Protein AF-A0A3A5QFU8-F1 (afdb_monomer_lite)

Radius of gyration: 20.66 Å; chains: 1; bounding box: 63×34×55 Å

Sequence (355 aa):
MDTRFLSVFYLNTSTYQPILADIFIYVRTNTETREKEAYSMGNIVNLRIATVGYDKESGRAILTLNNDLRYVLENTATYIRPLQDHERKVCLCIEGGGKGLGFCNMNDAQIADFTKQVKDAIEYYQLDGVNLWDVGSGYDKAGMPPVNTTSYPKLIKSLRDAMPGKMLTLVDKDEPTASFYDPALCEGIEVGKYIDYAWHGYVSEEEEVQIIEPWETEHPYSDYTRKPIAGLTAERYGSVNMPLYPKSAEGILNASKKKAIMWKKEENRKKNNIIVFGSDMISDEQNQYEYRMENGYLSFIGAIAEDGLEWGKNPRPPFMEREENGEYNYGISETVTDEHRQKFHLGYRYLAKDW

Foldseek 3Di:
DDPAFAEAAEAELQWFFLCLQFWKWKWKAFPPPRDIDIGHHHLEYEYDDWEFDADPVVRATDTDDPPSRVVCLVVCVPRPVVCVVVVHQYAYEYEAPLHQDDQQADDPVNLLVHLVNRLCSCVVSVGQYYEYDYDNNNHPPPPGGHGAQASNLSSLQSNLVSDPRGAYEYADEDDNCQCQQDCVSHVNRQSQVRHQAYEYLDEDLVAAWAFEQQPDPDRPRHPDYGHDRGNHDSQRYARTEYEQHFPVSVVSLQVNLVSLLVQLPPPPRDNYNYYYPNDHDFFQAPDRRHVSVFPRRPQSSQSNRPQHKHWAFDPDPVRDIDIDGGSIYMGMDTDDDPVVVCLRVVGSPRRTNDD

pLDDT: mean 93.62, std 8.54, range [49.34, 98.94]

Secondary structure (DSSP, 8-state):
--SS-EEEEEEETTTB-GGGGGSEEEEEEETTT--EEEEE--SEEEEEEEEEEEETTTTEEEEEE-HHHHHHHHTHHHHTHHHHHTT-EEEEEEEE-SSS--TTS--HHHHHHHHHHHHHHHHHHT--EEEE---S---S-TTSPPP-SSHHHHHHHHHHHHSTTSEEEEEE-HHHHTTTT-GGGGTT--GGGT-SEEEE----SSSPPPB--TT-S--TT-S---PPPTT--GGGEE-EEE----GGGHHHHHHHHHHHHHHHHSTTT----EEEEEEEP----SSTTTTHIIIIIGGGHHHH-TTSEEEEE-SSTT--EEEEE-SEEEEEEE-S-HHHHHHHHT-GGGTB---

Structure (mmCIF, N/CA/C/O backbone):
data_AF-A0A3A5QFU8-F1
#
_entry.id   AF-A0A3A5QFU8-F1
#
loop_
_atom_site.group_PDB
_atom_site.id
_atom_site.type_symbol
_atom_site.label_atom_id
_atom_site.label_alt_id
_atom_site.label_comp_id
_atom_site.label_asym_id
_atom_site.label_entity_id
_atom_site.label_seq_id
_atom_site.pdbx_PDB_ins_code
_atom_site.Cartn_x
_atom_site.Cartn_y
_atom_site.Cartn_z
_atom_site.occupancy
_atom_site.B_iso_or_equiv
_atom_site.auth_seq_id
_atom_site.auth_comp_id
_atom_site.auth_asym_id
_atom_site.auth_atom_id
_atom_site.pdbx_PDB_model_num
ATOM 1 N N . MET A 1 1 ? -1.784 -15.056 -13.354 1.00 49.34 1 MET A N 1
ATOM 2 C CA . MET A 1 1 ? -0.983 -14.072 -12.595 1.00 49.34 1 MET A CA 1
ATOM 3 C C . MET A 1 1 ? 0.505 -14.338 -12.712 1.00 49.34 1 MET A C 1
ATOM 5 O O . MET A 1 1 ? 0.913 -15.493 -12.643 1.00 49.34 1 MET A O 1
ATOM 9 N N . ASP A 1 2 ? 1.300 -13.272 -12.825 1.00 60.88 2 ASP A N 1
ATOM 10 C CA . ASP A 1 2 ? 2.731 -13.323 -12.515 1.00 60.88 2 ASP A CA 1
ATOM 11 C C . ASP A 1 2 ? 2.952 -13.796 -11.068 1.00 60.88 2 ASP A C 1
ATOM 13 O O . ASP A 1 2 ? 2.374 -13.241 -10.135 1.00 60.88 2 ASP A O 1
ATOM 17 N N . THR A 1 3 ? 3.763 -14.838 -10.890 1.00 67.94 3 THR A N 1
ATOM 18 C CA . THR A 1 3 ? 4.167 -15.348 -9.571 1.00 67.94 3 THR A CA 1
ATOM 19 C C . THR A 1 3 ? 5.538 -14.831 -9.142 1.00 67.94 3 THR A C 1
ATOM 21 O O . THR A 1 3 ? 6.009 -15.198 -8.067 1.00 67.94 3 THR A O 1
ATOM 24 N N . ARG A 1 4 ? 6.220 -14.033 -9.978 1.00 88.00 4 ARG A N 1
ATOM 25 C CA . ARG A 1 4 ? 7.549 -13.499 -9.673 1.00 88.00 4 ARG A CA 1
ATOM 26 C C . ARG A 1 4 ? 7.463 -12.353 -8.687 1.00 88.00 4 ARG A C 1
ATOM 28 O O . ARG A 1 4 ? 8.232 -12.375 -7.733 1.00 88.00 4 ARG A O 1
ATOM 35 N N . PHE A 1 5 ? 6.545 -11.407 -8.884 1.00 95.00 5 PHE A N 1
ATOM 36 C CA . PHE A 1 5 ? 6.376 -10.262 -7.992 1.00 95.00 5 PHE A CA 1
ATOM 37 C C . PHE A 1 5 ? 4.953 -10.128 -7.464 1.00 95.00 5 PHE A C 1
ATOM 39 O O . PHE A 1 5 ? 3.975 -10.396 -8.158 1.00 95.00 5 PHE A O 1
ATOM 46 N N . LEU A 1 6 ? 4.853 -9.639 -6.228 1.00 96.94 6 LEU A N 1
ATOM 47 C CA . LEU A 1 6 ? 3.627 -9.049 -5.709 1.00 96.94 6 LEU A CA 1
ATOM 48 C C . LEU A 1 6 ? 3.788 -7.529 -5.755 1.00 96.94 6 LEU A C 1
ATOM 50 O O . LEU A 1 6 ? 4.469 -6.939 -4.921 1.00 96.94 6 LEU A O 1
ATOM 54 N N . SER A 1 7 ? 3.170 -6.899 -6.744 1.00 97.31 7 SER A N 1
ATOM 55 C CA . SER A 1 7 ? 3.197 -5.449 -6.922 1.00 97.31 7 SER A CA 1
ATOM 56 C C . SER A 1 7 ? 1.924 -4.796 -6.382 1.00 97.31 7 SER A C 1
ATOM 58 O O . SER A 1 7 ? 0.812 -5.281 -6.613 1.00 97.31 7 SER A O 1
ATOM 60 N N . VAL A 1 8 ? 2.097 -3.696 -5.651 1.00 98.50 8 VAL A N 1
ATOM 61 C CA . VAL A 1 8 ? 1.011 -2.944 -5.011 1.00 98.50 8 VAL A CA 1
ATOM 62 C C . VAL A 1 8 ? 0.950 -1.540 -5.593 1.00 98.50 8 VAL A C 1
ATOM 64 O O . VAL A 1 8 ? 1.951 -0.827 -5.569 1.00 98.50 8 VAL A O 1
ATOM 67 N N . PHE A 1 9 ? -0.223 -1.138 -6.079 1.00 98.56 9 PHE A N 1
ATOM 68 C CA . PHE A 1 9 ? -0.488 0.199 -6.609 1.00 98.56 9 PHE A CA 1
ATOM 69 C C . PHE A 1 9 ? -1.468 0.960 -5.720 1.00 98.56 9 PHE A C 1
ATOM 71 O O . PHE A 1 9 ? -2.430 0.385 -5.207 1.00 98.56 9 PHE A O 1
ATOM 78 N N . TYR A 1 10 ? -1.265 2.270 -5.607 1.00 98.44 10 TYR A N 1
ATOM 79 C CA . TYR A 1 10 ? -2.245 3.210 -5.070 1.00 98.44 10 TYR A CA 1
ATOM 80 C C . TYR A 1 10 ? -2.824 4.059 -6.196 1.00 98.44 10 TYR A C 1
ATOM 82 O O . TYR A 1 10 ? -2.105 4.460 -7.108 1.00 98.44 10 TYR A O 1
ATOM 90 N N . LEU A 1 11 ? -4.131 4.315 -6.165 1.00 97.25 11 LEU A N 1
ATOM 91 C CA . LEU A 1 11 ? -4.801 5.089 -7.205 1.00 97.25 11 LEU A CA 1
ATOM 92 C C . LEU A 1 11 ? -5.833 6.034 -6.599 1.00 97.25 11 LEU A C 1
ATOM 94 O O . LEU A 1 11 ? -6.820 5.603 -6.000 1.00 97.25 11 LEU A O 1
ATOM 98 N N . ASN A 1 12 ? -5.612 7.332 -6.790 1.00 96.62 12 ASN A N 1
ATOM 99 C CA . ASN A 1 12 ? -6.522 8.377 -6.348 1.00 96.62 12 ASN A CA 1
ATOM 100 C C . ASN A 1 12 ? -7.610 8.625 -7.397 1.00 96.62 12 ASN A C 1
ATOM 102 O O . ASN A 1 12 ? -7.369 9.247 -8.435 1.00 96.62 12 ASN A O 1
ATOM 106 N N . THR A 1 13 ? -8.830 8.174 -7.099 1.00 96.06 13 THR A N 1
ATOM 107 C CA . THR A 1 13 ? -9.986 8.319 -7.991 1.00 96.06 13 THR A CA 1
ATOM 108 C C . THR A 1 13 ? -10.401 9.773 -8.173 1.00 96.06 13 THR A C 1
ATOM 110 O O . THR A 1 13 ? -11.047 10.111 -9.154 1.00 96.06 13 THR A O 1
ATOM 113 N N . SER A 1 14 ? -9.976 10.680 -7.291 1.00 95.38 14 SER A N 1
ATOM 114 C CA . SER A 1 14 ? -10.229 12.117 -7.471 1.00 95.38 14 SER A CA 1
ATOM 115 C C . SER A 1 14 ? -9.529 12.692 -8.704 1.00 95.38 14 SER A C 1
ATOM 117 O O . SER A 1 14 ? -9.882 13.784 -9.157 1.00 95.38 14 SER A O 1
ATOM 119 N N . THR A 1 15 ? -8.551 11.955 -9.231 1.00 93.31 15 THR A N 1
ATOM 120 C CA . THR A 1 15 ? -7.676 12.369 -10.322 1.00 93.31 15 THR A CA 1
ATOM 121 C C . THR A 1 15 ? -7.793 11.416 -11.511 1.00 93.31 15 THR A C 1
ATOM 123 O O . THR A 1 15 ? -7.996 11.874 -12.634 1.00 93.31 15 THR A O 1
ATOM 126 N N . TYR A 1 16 ? -7.734 10.101 -11.270 1.00 93.88 16 TYR A N 1
ATOM 127 C CA . TYR A 1 16 ? -7.582 9.082 -12.310 1.00 93.88 16 TYR A CA 1
ATOM 128 C C . TYR A 1 16 ? -8.630 7.973 -12.258 1.00 93.88 16 TYR A C 1
ATOM 130 O O . TYR A 1 16 ? -9.122 7.592 -11.198 1.00 93.88 16 TYR A O 1
ATOM 138 N N . GLN A 1 17 ? -8.930 7.402 -13.423 1.00 93.56 17 GLN A N 1
ATOM 139 C CA . GLN A 1 17 ? -9.738 6.194 -13.542 1.00 93.56 17 GLN A CA 1
ATOM 140 C C . GLN A 1 17 ? -8.941 4.966 -13.077 1.00 93.56 17 GLN A C 1
ATOM 142 O O . GLN A 1 17 ? -7.769 4.838 -13.440 1.00 93.56 17 GLN A O 1
ATOM 147 N N . PRO A 1 18 ? -9.558 3.999 -12.368 1.00 95.00 18 PRO A N 1
ATOM 148 C CA . PRO A 1 18 ? -8.853 2.798 -11.920 1.00 95.00 18 PRO A CA 1
ATOM 149 C C . PRO A 1 18 ? -8.222 1.957 -13.036 1.00 95.00 18 PRO A C 1
ATOM 151 O O . PRO A 1 18 ? -7.240 1.264 -12.783 1.00 95.00 18 PRO A O 1
ATOM 154 N N . ILE A 1 19 ? -8.729 2.044 -14.272 1.00 90.12 19 ILE A N 1
ATOM 155 C CA . ILE A 1 19 ? -8.179 1.332 -15.437 1.00 90.12 19 ILE A CA 1
ATOM 156 C C . ILE A 1 19 ? -6.699 1.652 -15.696 1.00 90.12 19 ILE A C 1
ATOM 158 O O . ILE A 1 19 ? -5.989 0.824 -16.255 1.00 90.12 19 ILE A O 1
ATOM 162 N N . LEU A 1 20 ? -6.192 2.796 -15.218 1.00 92.38 20 LEU A N 1
ATOM 163 C CA . LEU A 1 20 ? -4.764 3.125 -15.249 1.00 92.38 20 LEU A CA 1
ATOM 164 C C . LEU A 1 20 ? -3.894 2.053 -14.560 1.00 92.38 20 LEU A C 1
ATOM 166 O O . LEU A 1 20 ? -2.766 1.816 -14.974 1.00 92.38 20 LEU A O 1
ATOM 170 N N . ALA A 1 21 ? -4.405 1.358 -13.542 1.00 93.00 21 ALA A N 1
ATOM 171 C CA . ALA A 1 21 ? -3.683 0.268 -12.880 1.00 93.00 21 ALA A CA 1
ATOM 172 C C . ALA A 1 21 ? -3.597 -1.023 -13.722 1.00 93.00 21 ALA A C 1
ATOM 174 O O . ALA A 1 21 ? -2.853 -1.942 -13.377 1.00 93.00 21 ALA A O 1
ATOM 175 N N . ASP A 1 22 ? -4.361 -1.108 -14.812 1.00 89.50 22 ASP A N 1
ATOM 176 C CA . ASP A 1 22 ? -4.438 -2.281 -15.681 1.00 89.50 22 ASP A CA 1
ATOM 177 C C . ASP A 1 22 ? -3.584 -2.151 -16.953 1.00 89.50 22 ASP A C 1
ATOM 179 O O . ASP A 1 22 ? -3.397 -3.128 -17.680 1.00 89.50 22 ASP A O 1
ATOM 183 N N . ILE A 1 23 ? -3.033 -0.961 -17.225 1.00 87.44 23 ILE A N 1
ATOM 184 C CA . ILE A 1 23 ? -2.369 -0.710 -18.508 1.00 87.44 23 ILE A CA 1
ATOM 185 C C . ILE A 1 23 ? -0.951 -1.270 -18.585 1.00 87.44 23 ILE A C 1
ATOM 187 O O . ILE A 1 23 ? -0.476 -1.513 -19.688 1.00 87.44 23 ILE A O 1
ATOM 191 N N . PHE A 1 24 ? -0.281 -1.473 -17.449 1.00 90.25 24 PHE A N 1
ATOM 192 C CA . PHE A 1 24 ? 1.148 -1.776 -17.412 1.00 90.25 24 PHE A CA 1
ATOM 193 C C . PHE A 1 24 ? 1.454 -3.264 -17.219 1.00 90.25 24 PHE A C 1
ATOM 195 O O . PHE A 1 24 ? 0.873 -3.954 -16.375 1.00 90.25 24 PHE A O 1
ATOM 202 N N . ILE A 1 25 ? 2.472 -3.711 -17.948 1.00 92.00 25 ILE A N 1
ATOM 203 C CA . ILE A 1 25 ? 3.221 -4.948 -17.730 1.00 92.00 25 ILE A CA 1
ATOM 204 C C . ILE A 1 25 ? 4.703 -4.647 -17.629 1.00 92.00 25 ILE A C 1
ATOM 206 O O . ILE A 1 25 ? 5.183 -3.624 -18.120 1.00 92.00 25 ILE A O 1
ATOM 210 N N . TYR A 1 26 ? 5.449 -5.605 -17.093 1.00 93.69 26 TYR A N 1
ATOM 211 C CA . TYR A 1 26 ? 6.877 -5.662 -17.350 1.00 93.69 26 TYR A CA 1
ATOM 212 C C . TYR A 1 26 ? 7.203 -6.796 -18.324 1.00 93.69 26 TYR A C 1
ATOM 214 O O . TYR A 1 26 ? 6.579 -7.860 -18.338 1.00 93.69 26 TYR A O 1
ATOM 222 N N . VAL A 1 27 ? 8.210 -6.553 -19.155 1.00 94.56 27 VAL A N 1
ATOM 223 C CA . VAL A 1 27 ? 8.778 -7.499 -20.106 1.00 94.56 27 VAL A CA 1
ATOM 224 C C . VAL A 1 27 ? 10.182 -7.842 -19.640 1.00 94.56 27 VAL A C 1
ATOM 226 O O . VAL A 1 27 ? 11.092 -7.012 -19.684 1.00 94.56 27 VAL A O 1
ATOM 229 N N . ARG A 1 28 ? 10.357 -9.087 -19.214 1.00 94.94 28 ARG A N 1
ATOM 230 C CA . ARG A 1 28 ? 11.646 -9.677 -18.873 1.00 94.94 28 ARG A CA 1
ATOM 231 C C . ARG A 1 28 ? 12.293 -10.191 -20.158 1.00 94.94 28 ARG A C 1
ATOM 233 O O . ARG A 1 28 ? 11.751 -11.075 -20.815 1.00 94.94 28 ARG A O 1
ATOM 240 N N . THR A 1 29 ? 13.424 -9.608 -20.543 1.00 96.81 29 THR A N 1
ATOM 241 C CA . THR A 1 29 ? 14.149 -9.928 -21.781 1.00 96.81 29 THR A CA 1
ATOM 242 C C . THR A 1 29 ? 15.508 -10.523 -21.450 1.00 96.81 29 THR A C 1
ATOM 244 O O . THR A 1 29 ? 16.302 -9.851 -20.798 1.00 96.81 29 THR A O 1
ATOM 247 N N . ASN A 1 30 ? 15.803 -11.736 -21.921 1.00 97.25 30 ASN A N 1
ATOM 248 C CA . ASN A 1 30 ? 17.125 -12.339 -21.746 1.00 97.25 30 ASN A CA 1
ATOM 249 C C . ASN A 1 30 ? 18.181 -11.487 -22.471 1.00 97.25 30 ASN A C 1
ATOM 251 O O . ASN A 1 30 ? 18.031 -11.160 -23.656 1.00 97.25 30 ASN A O 1
ATOM 255 N N . THR A 1 31 ? 19.239 -11.098 -21.761 1.00 94.38 31 THR A N 1
ATOM 256 C CA . THR A 1 31 ? 20.252 -10.173 -22.282 1.00 94.38 31 THR A CA 1
ATOM 257 C C . THR A 1 31 ? 21.066 -10.791 -23.429 1.00 94.38 31 THR A C 1
ATOM 259 O O . THR A 1 31 ? 21.462 -10.065 -24.349 1.00 94.38 31 THR A O 1
ATOM 262 N N . GLU A 1 32 ? 21.255 -12.114 -23.428 1.00 95.25 32 GLU A N 1
ATOM 263 C CA . GLU A 1 32 ? 22.012 -12.862 -24.439 1.00 95.25 32 GLU A CA 1
ATOM 264 C C . GLU A 1 32 ? 21.130 -13.319 -25.611 1.00 95.25 32 GLU A C 1
ATOM 266 O O . GLU A 1 32 ? 21.406 -12.978 -26.763 1.00 95.25 32 GLU A O 1
ATOM 271 N N . THR A 1 33 ? 20.051 -14.058 -25.328 1.00 96.75 33 THR A N 1
ATOM 272 C CA . THR A 1 33 ? 19.204 -14.707 -26.349 1.00 96.75 33 THR A CA 1
ATOM 273 C C . THR A 1 33 ? 18.159 -13.769 -26.948 1.00 96.75 33 THR A C 1
ATOM 275 O O . THR A 1 33 ? 17.672 -14.016 -28.050 1.00 96.75 33 THR A O 1
ATOM 278 N N . ARG A 1 34 ? 17.833 -12.669 -26.251 1.00 95.12 34 ARG A N 1
ATOM 279 C CA . ARG A 1 34 ? 16.750 -11.722 -26.584 1.00 95.12 34 ARG A CA 1
ATOM 280 C C . ARG A 1 34 ? 15.337 -12.302 -26.493 1.00 95.12 34 ARG A C 1
ATOM 282 O O . ARG A 1 34 ? 14.393 -11.644 -26.933 1.00 95.12 34 ARG A O 1
ATOM 289 N N . GLU A 1 35 ? 15.178 -13.483 -25.902 1.00 96.44 35 GLU A N 1
ATOM 290 C CA . GLU A 1 35 ? 13.868 -14.052 -25.579 1.00 96.44 35 GLU A CA 1
ATOM 291 C C . GLU A 1 35 ? 13.120 -13.156 -24.588 1.00 96.44 35 GLU A C 1
ATOM 293 O O . GLU A 1 35 ? 13.734 -12.524 -23.727 1.00 96.44 35 GLU A O 1
ATOM 298 N N . LYS A 1 36 ? 11.793 -13.075 -24.736 1.00 95.00 36 LYS A N 1
ATOM 299 C CA . LYS A 1 36 ? 10.936 -12.155 -23.982 1.00 95.00 36 LYS A CA 1
ATOM 300 C C . LYS A 1 36 ? 9.803 -12.893 -23.294 1.00 95.00 36 LYS A C 1
ATOM 302 O O . LYS A 1 36 ? 9.111 -13.692 -23.918 1.00 95.00 36 LYS A O 1
ATOM 307 N N . GLU A 1 37 ? 9.563 -12.519 -22.048 1.00 93.69 37 GLU A N 1
ATOM 308 C CA . GLU A 1 37 ? 8.440 -12.966 -21.233 1.00 93.69 37 GLU A CA 1
ATOM 309 C C . GLU A 1 37 ? 7.713 -11.735 -20.681 1.00 93.69 37 GLU A C 1
ATOM 311 O O . GLU A 1 37 ? 8.351 -10.821 -20.157 1.00 93.69 37 GLU A O 1
ATOM 316 N N . ALA A 1 38 ? 6.389 -11.694 -20.811 1.00 91.88 38 ALA A N 1
ATOM 317 C CA . ALA A 1 38 ? 5.560 -10.587 -20.340 1.00 91.88 38 ALA A CA 1
ATOM 318 C C . ALA A 1 38 ? 4.771 -10.993 -19.092 1.00 91.88 38 ALA A C 1
ATOM 320 O O . ALA A 1 38 ? 4.205 -12.085 -19.040 1.00 91.88 38 ALA A O 1
ATOM 321 N N . TYR A 1 39 ? 4.709 -10.092 -18.114 1.00 91.81 39 TYR A N 1
ATOM 322 C CA . TYR A 1 39 ? 4.133 -10.348 -16.799 1.00 91.81 39 TYR A CA 1
ATOM 323 C C . TYR A 1 39 ? 3.280 -9.162 -16.331 1.00 91.81 39 TYR A C 1
ATOM 325 O O . TYR A 1 39 ? 3.678 -8.005 -16.470 1.00 91.81 39 TYR A O 1
ATOM 333 N N . SER A 1 40 ? 2.106 -9.463 -15.768 1.00 90.44 40 SER A N 1
ATOM 334 C CA . SER A 1 40 ? 1.168 -8.493 -15.180 1.00 90.44 40 SER A CA 1
ATOM 335 C C . SER A 1 40 ? 1.771 -7.738 -13.995 1.00 90.44 40 SER A C 1
ATOM 337 O O . SER A 1 40 ? 2.467 -8.344 -13.185 1.00 90.44 40 SER A O 1
ATOM 339 N N . MET A 1 41 ? 1.400 -6.467 -13.830 1.00 92.19 41 MET A N 1
ATOM 340 C CA . MET A 1 41 ? 1.686 -5.668 -12.631 1.00 92.19 41 MET A CA 1
ATOM 341 C C . MET A 1 41 ? 0.393 -5.161 -11.978 1.00 92.19 41 MET A C 1
ATOM 343 O O . MET A 1 41 ? -0.674 -5.167 -12.594 1.00 92.19 41 MET A O 1
ATOM 347 N N . GLY A 1 42 ? 0.490 -4.704 -10.731 1.00 94.50 42 GLY A N 1
ATOM 348 C CA . GLY A 1 42 ? -0.637 -4.219 -9.940 1.00 94.50 42 GLY A CA 1
ATOM 349 C C . GLY A 1 42 ? -1.485 -5.351 -9.373 1.00 94.50 42 GLY A C 1
ATOM 350 O O . GLY A 1 42 ? -2.706 -5.317 -9.489 1.00 94.50 42 GLY A O 1
ATOM 351 N N . ASN A 1 43 ? -0.856 -6.371 -8.778 1.00 96.56 43 ASN A N 1
ATOM 352 C CA . ASN A 1 43 ? -1.569 -7.502 -8.173 1.00 96.56 43 ASN A CA 1
ATOM 353 C C . ASN A 1 43 ? -2.585 -7.037 -7.115 1.00 96.56 43 ASN A C 1
ATOM 355 O O . ASN A 1 43 ? -3.666 -7.618 -7.011 1.00 96.56 43 ASN A O 1
ATOM 359 N N . ILE A 1 44 ? -2.238 -5.995 -6.351 1.00 98.44 44 ILE A N 1
ATOM 360 C CA . ILE A 1 44 ? -3.128 -5.308 -5.408 1.00 98.44 44 ILE A CA 1
ATOM 361 C C . ILE A 1 44 ? -3.258 -3.847 -5.842 1.00 98.44 44 ILE A C 1
ATOM 363 O O . ILE A 1 44 ? -2.254 -3.150 -5.977 1.00 98.44 44 ILE A O 1
ATOM 367 N N . VAL A 1 45 ? -4.491 -3.377 -6.031 1.00 98.62 45 VAL A N 1
ATOM 368 C CA . VAL A 1 45 ? -4.807 -1.988 -6.390 1.00 98.62 45 VAL A CA 1
ATOM 369 C C . VAL A 1 45 ? -5.637 -1.366 -5.275 1.00 98.62 45 VAL A C 1
ATOM 371 O O . VAL A 1 45 ? -6.773 -1.770 -5.033 1.00 98.62 45 VAL A O 1
ATOM 374 N N . ASN A 1 46 ? -5.069 -0.376 -4.598 1.00 98.81 46 ASN A N 1
ATOM 375 C CA . ASN A 1 46 ? -5.667 0.328 -3.472 1.00 98.81 46 ASN A CA 1
ATOM 376 C C . ASN A 1 46 ? -6.330 1.625 -3.955 1.00 98.81 46 ASN A C 1
ATOM 378 O O . ASN A 1 46 ? -5.647 2.597 -4.286 1.00 98.81 46 ASN A O 1
ATOM 382 N N . LEU A 1 47 ? -7.664 1.645 -3.992 1.00 98.56 47 LEU A N 1
ATOM 383 C CA . LEU A 1 47 ? -8.444 2.807 -4.417 1.00 98.56 47 LEU A CA 1
ATOM 384 C C . LEU A 1 47 ? -8.570 3.826 -3.285 1.00 98.56 47 LEU A C 1
ATOM 386 O O . LEU A 1 47 ? -8.990 3.489 -2.175 1.00 98.56 47 LEU A O 1
ATOM 390 N N . ARG A 1 48 ? -8.249 5.080 -3.598 1.00 96.69 48 ARG A N 1
ATOM 391 C CA . ARG A 1 48 ? -8.299 6.234 -2.697 1.00 96.69 48 ARG A CA 1
ATOM 392 C C . ARG A 1 48 ? -9.267 7.289 -3.245 1.00 96.69 48 ARG A C 1
ATOM 394 O O . ARG A 1 48 ? -9.423 7.389 -4.451 1.00 96.69 48 ARG A O 1
ATOM 401 N N . ILE A 1 49 ? -9.925 8.113 -2.428 1.00 94.12 49 ILE A N 1
ATOM 402 C CA . ILE A 1 49 ? -9.710 8.298 -0.984 1.00 94.12 49 ILE A CA 1
ATOM 403 C C . ILE A 1 49 ? -10.960 7.865 -0.199 1.00 94.12 49 ILE A C 1
ATOM 405 O O . ILE A 1 49 ? -12.022 8.485 -0.315 1.00 94.12 49 ILE A O 1
ATOM 409 N N . ALA A 1 50 ? -10.822 6.839 0.646 1.00 98.00 50 ALA A N 1
ATOM 410 C CA . ALA A 1 50 ? -11.768 6.553 1.722 1.00 98.00 50 ALA A CA 1
ATOM 411 C C . ALA A 1 50 ? -11.152 6.952 3.067 1.00 98.00 50 ALA A C 1
ATOM 413 O O . ALA A 1 50 ? -9.953 6.800 3.279 1.00 98.00 50 ALA A O 1
ATOM 414 N N . THR A 1 51 ? -11.964 7.472 3.987 1.00 98.38 51 THR A N 1
ATOM 415 C CA . THR A 1 51 ? -11.471 7.967 5.278 1.00 98.38 51 THR A CA 1
ATOM 416 C C . THR A 1 51 ? -12.348 7.578 6.459 1.00 98.38 51 THR A C 1
ATOM 418 O O . THR A 1 51 ? -13.544 7.309 6.317 1.00 98.38 51 THR A O 1
ATOM 421 N N . VAL A 1 52 ? -11.755 7.610 7.650 1.00 98.25 52 VAL A N 1
ATOM 422 C CA . VAL A 1 52 ? -12.468 7.612 8.927 1.00 98.25 52 VAL A CA 1
ATOM 423 C C . VAL A 1 52 ? -13.014 9.012 9.207 1.00 98.25 52 VAL A C 1
ATOM 425 O O . VAL A 1 52 ? -12.274 9.950 9.508 1.00 98.25 52 VAL A O 1
ATOM 428 N N . GLY A 1 53 ? -14.333 9.148 9.128 1.00 95.75 53 GLY A N 1
ATOM 429 C CA . GLY A 1 53 ? -15.086 10.312 9.575 1.00 95.75 53 GLY A CA 1
ATOM 430 C C . GLY A 1 53 ? -15.578 10.177 11.018 1.00 95.75 53 GLY A C 1
ATOM 431 O O . GLY A 1 53 ? -15.502 9.114 11.636 1.00 95.75 53 GLY A O 1
ATOM 432 N N . TYR A 1 54 ? -16.136 11.269 11.540 1.00 96.50 54 TYR A N 1
ATOM 433 C CA . TYR A 1 54 ? -16.770 11.311 12.856 1.00 96.50 54 TYR A CA 1
ATOM 434 C C . TYR A 1 54 ? -18.086 12.081 12.784 1.00 96.50 54 TYR A C 1
ATOM 436 O O . TYR A 1 54 ? -18.090 13.260 12.414 1.00 96.50 54 TYR A O 1
ATOM 444 N N . ASP A 1 55 ? -19.183 11.422 13.153 1.00 95.38 55 ASP A N 1
ATOM 445 C CA . ASP A 1 55 ? -20.473 12.074 13.350 1.00 95.38 55 ASP A CA 1
ATOM 446 C C . ASP A 1 55 ? -20.592 12.545 14.802 1.00 95.38 55 ASP A C 1
ATOM 448 O O . ASP A 1 55 ? -20.636 11.742 15.733 1.00 95.38 55 ASP A O 1
ATOM 452 N N . LYS A 1 56 ? -20.642 13.866 14.993 1.00 92.12 56 LYS A N 1
ATOM 453 C CA . LYS A 1 56 ? -20.686 14.489 16.320 1.00 92.12 56 LYS A CA 1
ATOM 454 C C . LYS A 1 56 ? -22.010 14.268 17.040 1.00 92.12 56 LYS A C 1
ATOM 456 O O . LYS A 1 56 ? -22.011 14.259 18.266 1.00 92.12 56 LYS A O 1
ATOM 461 N N . GLU A 1 57 ? -23.117 14.140 16.309 1.00 93.00 57 GLU A N 1
ATOM 462 C CA . GLU A 1 57 ? -24.442 14.022 16.925 1.00 93.00 57 GLU A CA 1
ATOM 463 C C . GLU A 1 57 ? -24.621 12.646 17.564 1.00 93.00 57 GLU A C 1
ATOM 465 O O . GLU A 1 57 ? -25.077 12.536 18.700 1.00 93.00 57 GLU A O 1
ATOM 470 N N . SER A 1 58 ? -24.207 11.597 16.851 1.00 94.31 58 SER A N 1
ATOM 471 C CA . SER A 1 58 ? -24.300 10.215 17.325 1.00 94.31 58 SER A CA 1
ATOM 472 C C . SER A 1 58 ? -23.026 9.695 18.002 1.00 94.31 58 SER A C 1
ATOM 474 O O . SER A 1 58 ? -23.054 8.640 18.633 1.00 94.31 58 SER A O 1
ATOM 476 N N . GLY A 1 59 ? -21.898 10.398 17.865 1.00 94.69 59 GLY A N 1
ATOM 477 C CA . GLY A 1 59 ? -20.588 9.956 18.347 1.00 94.69 59 GLY A CA 1
ATOM 478 C C . GLY A 1 59 ? -19.985 8.792 17.550 1.00 94.69 59 GLY A C 1
ATOM 479 O O . GLY A 1 59 ? -19.074 8.122 18.044 1.00 94.69 59 GLY A O 1
ATOM 480 N N . ARG A 1 60 ? -20.486 8.511 16.343 1.00 97.25 60 ARG A N 1
ATOM 481 C CA . ARG A 1 60 ? -20.092 7.345 15.537 1.00 97.25 60 ARG A CA 1
ATOM 482 C C . ARG A 1 60 ? -18.831 7.595 14.710 1.00 97.25 60 ARG A C 1
ATOM 484 O O . ARG A 1 60 ? -18.621 8.690 14.188 1.00 97.25 60 ARG A O 1
ATOM 491 N N . ALA A 1 61 ? -18.033 6.542 14.535 1.00 98.00 61 ALA A N 1
ATOM 492 C CA . ALA A 1 61 ? -17.030 6.468 13.475 1.00 98.00 61 ALA A CA 1
ATOM 493 C C . ALA A 1 61 ? -17.734 6.154 12.148 1.00 98.00 61 ALA A C 1
ATOM 495 O O . ALA A 1 61 ? -18.526 5.214 12.087 1.00 98.00 61 ALA A O 1
ATOM 496 N N . ILE A 1 62 ? -17.460 6.923 11.094 1.00 98.06 62 ILE A N 1
ATOM 497 C CA . ILE A 1 62 ? -18.169 6.797 9.812 1.00 98.06 62 ILE A CA 1
ATOM 498 C C . ILE A 1 62 ? -17.187 6.498 8.687 1.00 98.06 62 ILE A C 1
ATOM 500 O O . ILE A 1 62 ? -16.249 7.264 8.471 1.00 98.06 62 ILE A O 1
ATOM 504 N N . LEU A 1 63 ? -17.424 5.430 7.923 1.00 98.56 63 LEU A N 1
ATOM 505 C CA . LEU A 1 63 ? -16.712 5.213 6.666 1.00 98.56 63 LEU A CA 1
ATOM 506 C C . LEU A 1 63 ? -17.144 6.286 5.666 1.00 98.56 63 LEU A C 1
ATOM 508 O O . LEU A 1 63 ? -18.287 6.319 5.213 1.00 98.56 63 LEU A O 1
ATOM 512 N N . THR A 1 64 ? -16.217 7.172 5.324 1.00 97.81 64 THR A N 1
ATOM 513 C CA . THR A 1 64 ? -16.466 8.278 4.403 1.00 97.81 64 THR A CA 1
ATOM 514 C C . THR A 1 64 ? -15.794 7.986 3.073 1.00 97.81 64 THR A C 1
ATOM 516 O O . THR A 1 64 ? -14.570 7.971 2.976 1.00 97.81 64 THR A O 1
ATOM 519 N N . LEU A 1 65 ? -16.608 7.778 2.042 1.00 97.19 65 LEU A N 1
ATOM 520 C CA . LEU A 1 65 ? -16.177 7.698 0.648 1.00 97.19 65 LEU A CA 1
ATOM 521 C C . LEU A 1 65 ? -16.297 9.097 0.044 1.00 97.19 65 LEU A C 1
ATOM 523 O O . LEU A 1 65 ? -17.382 9.685 0.124 1.00 97.19 65 LEU A O 1
ATOM 527 N N . ASN A 1 66 ? -15.226 9.637 -0.542 1.00 94.38 66 ASN A N 1
ATOM 528 C CA . ASN A 1 66 ? -15.364 10.880 -1.301 1.00 94.38 66 ASN A CA 1
ATOM 529 C C . ASN A 1 66 ? -16.272 10.661 -2.531 1.00 94.38 66 ASN A C 1
ATOM 531 O O . ASN A 1 66 ? -16.534 9.526 -2.937 1.00 94.38 66 ASN A O 1
ATOM 535 N N . ASN A 1 67 ? -16.789 11.750 -3.106 1.00 95.94 67 ASN A N 1
ATOM 536 C CA . ASN A 1 67 ? -17.762 11.662 -4.201 1.00 95.94 67 ASN A CA 1
ATOM 537 C C . ASN A 1 67 ? -17.200 10.914 -5.416 1.00 95.94 67 ASN A C 1
ATOM 539 O O . ASN A 1 67 ? -17.908 10.104 -6.006 1.00 95.94 67 ASN A O 1
ATOM 543 N N . ASP A 1 68 ? -15.926 11.143 -5.739 1.00 97.25 68 ASP A N 1
ATOM 544 C CA . ASP A 1 68 ? -15.272 10.510 -6.881 1.00 97.25 68 ASP A CA 1
ATOM 545 C C . ASP A 1 68 ? -15.137 8.988 -6.697 1.00 97.25 68 ASP A C 1
ATOM 547 O O . ASP A 1 68 ? -15.488 8.205 -7.576 1.00 97.25 68 ASP A O 1
ATOM 551 N N . LEU A 1 69 ? -14.698 8.535 -5.519 1.00 97.50 69 LEU A N 1
ATOM 552 C CA . LEU A 1 69 ? -14.633 7.113 -5.186 1.00 97.50 69 LEU A CA 1
ATOM 553 C C . LEU A 1 69 ? -16.019 6.476 -5.138 1.00 97.50 69 LEU A C 1
ATOM 555 O O . LEU A 1 69 ? -16.194 5.367 -5.632 1.00 97.50 69 LEU A O 1
ATOM 559 N N . ARG A 1 70 ? -17.020 7.167 -4.581 1.00 97.12 70 ARG A N 1
ATOM 560 C CA . ARG A 1 70 ? -18.401 6.673 -4.582 1.00 97.12 70 ARG A CA 1
ATOM 561 C C . ARG A 1 70 ? -18.899 6.439 -6.006 1.00 97.12 70 ARG A C 1
ATOM 563 O O . ARG A 1 70 ? -19.446 5.374 -6.260 1.00 97.12 70 ARG A O 1
ATOM 570 N N . TYR A 1 71 ? -18.660 7.377 -6.922 1.00 97.44 71 TYR A N 1
ATOM 571 C CA . TYR A 1 71 ? -19.043 7.212 -8.322 1.00 97.44 71 TYR A CA 1
ATOM 572 C C . TYR A 1 71 ? -18.382 5.978 -8.951 1.00 97.44 71 TYR A C 1
ATOM 574 O O . TYR A 1 71 ? -19.065 5.156 -9.562 1.00 97.44 71 TYR A O 1
ATOM 582 N N . VAL A 1 72 ? -17.072 5.800 -8.752 1.00 97.81 72 VAL A N 1
ATOM 583 C CA . VAL A 1 72 ? -16.334 4.614 -9.227 1.00 97.81 72 VAL A CA 1
ATOM 584 C C . VAL A 1 72 ? -16.943 3.317 -8.685 1.00 97.81 72 VAL A C 1
ATOM 586 O O . VAL A 1 72 ? -17.122 2.355 -9.431 1.00 97.81 72 VAL A O 1
ATOM 589 N N . LEU A 1 73 ? -17.291 3.294 -7.397 1.00 97.94 73 LEU A N 1
ATOM 590 C CA . LEU A 1 73 ? -17.883 2.134 -6.735 1.00 97.94 73 LEU A CA 1
ATOM 591 C C . LEU A 1 73 ? -19.313 1.852 -7.223 1.00 97.94 73 LEU A C 1
ATOM 593 O O . LEU A 1 73 ? -19.671 0.701 -7.460 1.00 97.94 73 LEU A O 1
ATOM 597 N N . GLU A 1 74 ? -20.124 2.879 -7.459 1.00 97.88 74 GLU A N 1
ATOM 598 C CA . GLU A 1 74 ? -21.464 2.732 -8.043 1.00 97.88 74 GLU A CA 1
ATOM 599 C C . GLU A 1 74 ? -21.412 2.257 -9.510 1.00 97.88 74 GLU A C 1
ATOM 601 O O . GLU A 1 74 ? -22.358 1.632 -9.987 1.00 97.88 74 GLU A O 1
ATOM 606 N N . ASN A 1 75 ? -20.276 2.448 -10.192 1.00 97.50 75 ASN A N 1
ATOM 607 C CA . ASN A 1 75 ? -20.034 2.054 -11.583 1.00 97.50 75 ASN A CA 1
ATOM 608 C C . ASN A 1 75 ? -18.970 0.943 -11.719 1.00 97.50 75 A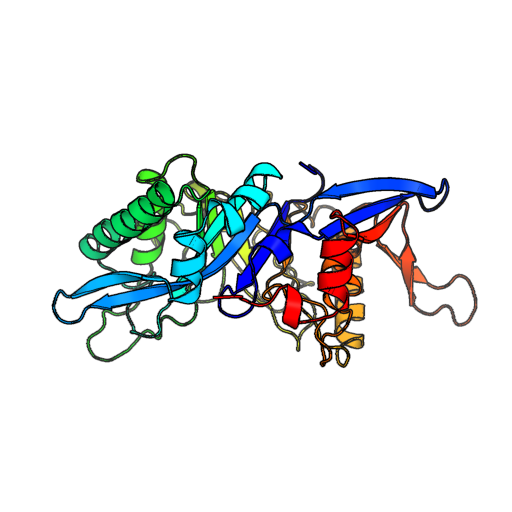SN A C 1
ATOM 610 O O . ASN A 1 75 ? -18.156 0.943 -12.647 1.00 97.50 75 ASN A O 1
ATOM 614 N N . THR A 1 76 ? -18.983 -0.040 -10.808 1.00 97.12 76 THR A N 1
ATOM 615 C CA . THR A 1 76 ? -17.988 -1.135 -10.773 1.00 97.12 76 THR A CA 1
ATOM 616 C C . THR A 1 76 ? -17.802 -1.875 -12.099 1.00 97.12 76 THR A C 1
ATOM 618 O O . THR A 1 76 ? -16.675 -2.252 -12.410 1.00 97.12 76 THR A O 1
ATOM 621 N N . ALA A 1 77 ? -18.858 -2.074 -12.893 1.00 96.62 77 ALA A N 1
ATOM 622 C CA . ALA A 1 77 ? -18.770 -2.760 -14.186 1.00 96.62 77 ALA A CA 1
ATOM 623 C C . ALA A 1 77 ? -17.803 -2.069 -15.163 1.00 96.62 77 ALA A C 1
ATOM 625 O O . ALA A 1 77 ? -17.122 -2.746 -15.926 1.00 96.62 77 ALA A O 1
ATOM 626 N N . THR A 1 78 ? -17.718 -0.739 -15.104 1.00 93.69 78 THR A N 1
ATOM 627 C CA . THR A 1 78 ? -16.840 0.061 -15.963 1.00 93.69 78 THR A CA 1
ATOM 628 C C . THR A 1 78 ? -15.439 0.167 -15.379 1.00 93.69 78 THR A C 1
ATOM 630 O O . THR A 1 78 ? -14.458 -0.021 -16.090 1.00 93.69 78 THR A O 1
ATOM 633 N N . TYR A 1 79 ? -15.333 0.470 -14.084 1.00 95.25 79 TYR A N 1
ATOM 634 C CA . TYR A 1 79 ? -14.059 0.904 -13.509 1.00 95.25 79 TYR A CA 1
ATOM 635 C C . TYR A 1 79 ? -13.340 -0.164 -12.681 1.00 95.25 79 TYR A C 1
ATOM 637 O O . TYR A 1 79 ? -12.149 -0.029 -12.450 1.00 95.25 79 TYR A O 1
ATOM 645 N N . ILE A 1 80 ? -14.020 -1.213 -12.214 1.00 96.88 80 ILE A N 1
ATOM 646 C CA . ILE A 1 80 ? -13.443 -2.188 -11.268 1.00 96.88 80 ILE A CA 1
ATOM 647 C C . ILE A 1 80 ? -13.393 -3.595 -11.856 1.00 96.88 80 ILE A C 1
ATOM 649 O O . ILE A 1 80 ? -12.364 -4.259 -11.751 1.00 96.88 80 ILE A O 1
ATOM 653 N N . ARG A 1 81 ? -14.476 -4.052 -12.494 1.00 97.12 81 ARG A N 1
ATOM 654 C CA . ARG A 1 81 ? -14.545 -5.400 -13.073 1.00 97.12 81 ARG A CA 1
ATOM 655 C C . ARG A 1 81 ? -13.425 -5.681 -14.078 1.00 97.12 81 ARG A C 1
ATOM 657 O O . ARG A 1 81 ? -12.831 -6.740 -13.928 1.00 97.12 81 ARG A O 1
ATOM 664 N N . PRO A 1 82 ? -13.016 -4.753 -14.968 1.00 94.12 82 PRO A N 1
ATOM 665 C CA . PRO A 1 82 ? -11.883 -5.013 -15.860 1.00 94.12 82 PRO A CA 1
ATOM 666 C C . PRO A 1 82 ? -10.586 -5.378 -15.119 1.00 94.12 82 PRO A C 1
ATOM 668 O O . PRO A 1 82 ? -9.885 -6.305 -15.512 1.00 94.12 82 PRO A O 1
ATOM 671 N N . LEU A 1 83 ? -10.297 -4.713 -13.994 1.00 95.38 83 LEU A N 1
ATOM 672 C CA . LEU A 1 83 ? -9.118 -5.018 -13.176 1.00 95.38 83 LEU A CA 1
ATOM 673 C C . LEU A 1 83 ? -9.228 -6.419 -12.558 1.00 95.38 83 LEU A C 1
ATOM 675 O O . LEU A 1 83 ? -8.250 -7.167 -12.558 1.00 95.38 83 LEU A O 1
ATOM 679 N N . GLN A 1 84 ? -10.408 -6.766 -12.036 1.00 96.88 84 GLN A N 1
ATOM 680 C CA . GLN A 1 84 ? -10.671 -8.061 -11.401 1.00 96.88 84 GLN A CA 1
ATOM 681 C C . GLN A 1 84 ? -10.698 -9.221 -12.406 1.00 96.88 84 GLN A C 1
ATOM 683 O O . GLN A 1 84 ? -10.234 -10.312 -12.079 1.00 96.88 84 GLN A O 1
ATOM 688 N N . ASP A 1 85 ? -11.186 -8.988 -13.627 1.00 94.75 85 ASP A N 1
ATOM 689 C CA . ASP A 1 85 ? -11.170 -9.954 -14.733 1.00 94.75 85 ASP A CA 1
ATOM 690 C C . ASP A 1 85 ? -9.731 -10.254 -15.182 1.00 94.75 85 ASP A C 1
ATOM 692 O O . ASP A 1 85 ? -9.408 -11.384 -15.546 1.00 94.75 85 ASP A O 1
ATOM 696 N N . HIS A 1 86 ? -8.830 -9.275 -15.055 1.00 91.44 86 HIS A N 1
ATOM 697 C CA . HIS A 1 86 ? -7.381 -9.462 -15.165 1.00 91.44 86 HIS A CA 1
ATOM 698 C C . HIS A 1 86 ? -6.724 -9.858 -13.828 1.00 91.44 86 HIS A C 1
ATOM 700 O O . HIS A 1 86 ? -5.549 -9.587 -13.576 1.00 91.44 86 HIS A O 1
ATOM 706 N N . GLU A 1 87 ? -7.504 -10.515 -12.971 1.00 92.81 87 GLU A N 1
ATOM 707 C CA . GLU A 1 87 ? -7.143 -11.138 -11.699 1.00 92.81 87 GLU A CA 1
ATOM 708 C C . GLU A 1 87 ? -6.694 -10.182 -10.575 1.00 92.81 87 GLU A C 1
ATOM 710 O O . GLU A 1 87 ? -6.440 -10.642 -9.462 1.00 92.81 87 GLU A O 1
ATOM 715 N N . ARG A 1 88 ? -6.640 -8.860 -10.775 1.00 95.56 88 ARG A N 1
ATOM 716 C CA . ARG A 1 88 ? -6.158 -7.921 -9.742 1.00 95.56 88 ARG A CA 1
ATOM 717 C C . ARG A 1 88 ? -7.089 -7.869 -8.538 1.00 95.56 88 ARG A C 1
ATOM 719 O O . ARG A 1 88 ? -8.310 -7.890 -8.672 1.00 95.56 88 ARG A O 1
ATOM 726 N N . LYS A 1 89 ? -6.501 -7.740 -7.348 1.00 98.19 89 LYS A N 1
ATOM 727 C CA . LYS A 1 89 ? -7.232 -7.528 -6.095 1.00 98.19 89 LYS A CA 1
ATOM 728 C C . LYS A 1 89 ? -7.485 -6.044 -5.896 1.00 98.19 89 LYS A C 1
ATOM 730 O O . LYS A 1 89 ? -6.566 -5.298 -5.565 1.00 98.19 89 LYS A O 1
ATOM 735 N N . VAL A 1 90 ? -8.730 -5.617 -6.074 1.00 98.69 90 VAL A N 1
ATOM 736 C CA . VAL A 1 90 ? -9.129 -4.218 -5.903 1.00 98.69 90 VAL A CA 1
ATOM 737 C C . VAL A 1 90 ? -9.592 -3.988 -4.467 1.00 98.69 90 VAL A C 1
ATOM 739 O O . VAL A 1 90 ? -10.615 -4.521 -4.031 1.00 98.69 90 VAL A O 1
ATOM 742 N N . CYS A 1 91 ? -8.821 -3.200 -3.723 1.00 98.81 91 CYS A N 1
ATOM 743 C CA . CYS A 1 91 ? -9.022 -2.936 -2.303 1.00 98.81 91 CYS A CA 1
ATOM 744 C C . CYS A 1 91 ? -9.399 -1.474 -2.045 1.00 98.81 91 CYS A C 1
ATOM 746 O O . CYS A 1 91 ? -8.972 -0.565 -2.757 1.00 98.81 91 CYS A O 1
ATOM 748 N N . LEU A 1 92 ? -10.172 -1.240 -0.987 1.00 98.62 92 LEU A N 1
ATOM 749 C CA . LEU A 1 92 ? -10.470 0.103 -0.495 1.00 98.62 92 LEU A CA 1
ATOM 750 C C . LEU A 1 92 ? -9.347 0.579 0.438 1.00 98.62 92 LEU A C 1
ATOM 752 O O . LEU A 1 92 ? -9.128 -0.038 1.481 1.00 98.62 92 LEU A O 1
ATOM 756 N N . CYS A 1 93 ? -8.653 1.665 0.097 1.00 98.69 93 CYS A N 1
ATOM 757 C CA . CYS A 1 93 ? -7.660 2.284 0.977 1.00 98.69 93 CYS A CA 1
ATOM 758 C C . CYS A 1 93 ? -8.342 3.250 1.943 1.00 98.69 93 CYS A C 1
ATOM 760 O O . CYS A 1 93 ? -8.914 4.254 1.511 1.00 98.69 93 CYS A O 1
ATOM 762 N N . ILE A 1 94 ? -8.291 2.935 3.236 1.00 98.81 94 ILE A N 1
ATOM 763 C CA . ILE A 1 94 ? -8.894 3.738 4.297 1.00 98.81 94 ILE A CA 1
ATOM 764 C C . ILE A 1 94 ? -7.792 4.485 5.047 1.00 98.81 94 ILE A C 1
ATOM 766 O O . ILE A 1 94 ? -6.867 3.874 5.586 1.00 98.81 94 ILE A O 1
ATOM 770 N N . GLU A 1 95 ? -7.954 5.802 5.125 1.00 98.06 95 GLU A N 1
ATOM 771 C CA . GLU A 1 95 ? -7.065 6.736 5.822 1.00 98.06 95 GLU A CA 1
ATOM 772 C C . GLU A 1 95 ? -7.793 7.495 6.941 1.00 98.06 95 GLU A C 1
ATOM 774 O O . GLU A 1 95 ? -9.002 7.362 7.147 1.00 98.06 95 GLU A O 1
ATOM 779 N N . GLY A 1 96 ? -7.078 8.331 7.684 1.00 96.94 96 GLY A N 1
ATOM 780 C CA . GLY A 1 96 ? -7.683 9.253 8.635 1.00 96.94 96 GLY A CA 1
ATOM 781 C C . GLY A 1 96 ? -8.373 10.438 7.947 1.00 96.94 96 GLY A C 1
ATOM 782 O O . GLY A 1 96 ? -7.852 11.023 7.003 1.00 96.94 96 GLY A O 1
ATOM 783 N N . GLY A 1 97 ? -9.553 10.839 8.432 1.00 95.19 97 GLY A N 1
ATOM 784 C CA . GLY A 1 97 ? -10.345 11.934 7.841 1.00 95.19 97 GLY A CA 1
ATOM 785 C C . GLY A 1 97 ? -10.094 13.323 8.437 1.00 95.19 97 GLY A C 1
ATOM 786 O O . GLY A 1 97 ? -10.908 14.237 8.260 1.00 95.19 97 GLY A O 1
ATOM 787 N N . GLY A 1 98 ? -9.028 13.495 9.223 1.00 96.12 98 GLY A N 1
ATOM 788 C CA . GLY A 1 98 ? -8.680 14.767 9.855 1.00 96.12 98 GLY A CA 1
ATOM 789 C C . GLY A 1 98 ? -9.709 15.252 10.872 1.00 96.12 98 GLY A C 1
ATOM 790 O O . GLY A 1 98 ? -9.838 16.460 11.081 1.00 96.12 98 GLY A O 1
ATOM 791 N N . LYS A 1 99 ? -10.491 14.359 11.487 1.00 95.06 99 LYS A N 1
ATOM 792 C CA . LYS A 1 99 ? -11.525 14.716 12.481 1.00 95.06 99 LYS A CA 1
ATOM 793 C C . LYS A 1 99 ? -11.106 14.442 13.925 1.00 95.06 99 LYS A C 1
ATOM 795 O O . LYS A 1 99 ? -11.834 14.836 14.830 1.00 95.06 99 LYS A O 1
ATOM 800 N N . GLY A 1 100 ? -9.928 13.858 14.133 1.00 96.00 100 GLY A N 1
ATOM 801 C CA . GLY A 1 100 ? -9.371 13.504 15.437 1.00 96.00 100 GLY A CA 1
ATOM 802 C C . GLY A 1 100 ? -9.857 12.177 16.003 1.00 96.00 100 GLY A C 1
ATOM 803 O O . GLY A 1 100 ? -9.284 11.719 16.985 1.00 96.00 100 GLY A O 1
ATOM 804 N N . LEU A 1 101 ? -10.833 11.533 15.359 1.00 97.69 101 LEU A N 1
ATOM 805 C CA . LEU A 1 101 ? -11.103 10.106 15.509 1.00 97.69 101 LEU A CA 1
ATOM 806 C C . LEU A 1 101 ? -10.429 9.354 14.350 1.00 97.69 101 LEU A C 1
ATOM 808 O O . LEU A 1 101 ? -10.514 9.796 13.203 1.00 97.69 101 LEU A O 1
ATOM 812 N N . GLY A 1 102 ? -9.773 8.240 14.655 1.00 97.94 102 GLY A N 1
ATOM 813 C CA . GLY A 1 102 ? -8.998 7.427 13.720 1.00 97.94 102 GLY A CA 1
ATOM 814 C C . GLY A 1 102 ? -8.789 6.012 14.257 1.00 97.94 102 GLY A C 1
ATOM 815 O O . GLY A 1 102 ? -9.392 5.617 15.254 1.00 97.94 102 GLY A O 1
ATOM 816 N N . PHE A 1 103 ? -7.933 5.231 13.604 1.00 98.50 103 PHE A N 1
ATOM 817 C CA . PHE A 1 103 ? -7.736 3.819 13.942 1.00 98.50 103 PHE A CA 1
ATOM 818 C C . PHE A 1 103 ? -7.217 3.583 15.366 1.00 98.50 103 PHE A C 1
ATOM 820 O O . PHE A 1 103 ? -7.524 2.552 15.963 1.00 98.50 103 PHE A O 1
ATOM 827 N N . CYS A 1 104 ? -6.481 4.540 15.934 1.00 98.56 104 CYS A N 1
ATOM 828 C CA . CYS A 1 104 ? -5.828 4.416 17.236 1.00 98.56 104 CYS A CA 1
ATOM 829 C C . CYS A 1 104 ? -6.655 4.938 18.423 1.00 98.56 104 CYS A C 1
ATOM 831 O O . CYS A 1 104 ? -6.134 4.979 19.533 1.00 98.56 104 CYS A O 1
ATOM 833 N N . ASN A 1 105 ? -7.914 5.355 18.249 1.00 98.38 105 ASN A N 1
ATOM 834 C CA . ASN A 1 105 ? -8.716 5.879 19.367 1.00 98.38 105 ASN A CA 1
ATOM 835 C C . ASN A 1 105 ? -10.229 5.591 19.298 1.00 98.38 105 ASN A C 1
ATOM 837 O O . ASN A 1 105 ? -11.009 6.261 19.973 1.00 98.38 105 ASN A O 1
ATOM 841 N N . MET A 1 106 ? -10.660 4.589 18.529 1.00 98.50 106 MET A N 1
ATOM 842 C CA . MET A 1 106 ? -12.046 4.118 18.566 1.00 98.50 106 MET A CA 1
ATOM 843 C C . MET A 1 106 ? -12.311 3.271 19.818 1.00 98.50 106 MET A C 1
ATOM 845 O O . MET A 1 106 ? -11.456 2.515 20.276 1.00 98.50 106 MET A O 1
ATOM 849 N N . ASN A 1 107 ? -13.526 3.366 20.358 1.00 98.06 107 ASN A N 1
ATOM 850 C CA . ASN A 1 107 ? -14.022 2.413 21.354 1.00 98.06 107 ASN A CA 1
ATOM 851 C C . ASN A 1 107 ? -14.627 1.161 20.689 1.00 98.06 107 ASN A C 1
ATOM 853 O O . ASN A 1 107 ? -14.908 1.161 19.492 1.00 98.06 107 ASN A O 1
ATOM 857 N N . ASP A 1 108 ? -14.888 0.108 21.468 1.00 98.56 108 ASP A N 1
ATOM 858 C CA . ASP A 1 108 ? -15.369 -1.179 20.940 1.00 98.56 108 ASP A CA 1
ATOM 859 C C . ASP A 1 108 ? -16.686 -1.060 20.141 1.00 98.56 108 ASP A C 1
ATOM 861 O O . ASP A 1 108 ? -16.859 -1.732 19.123 1.00 98.56 108 ASP A O 1
ATOM 865 N N . ALA A 1 109 ? -17.605 -0.173 20.547 1.00 98.38 109 ALA A N 1
ATOM 866 C CA . ALA A 1 109 ? -18.861 0.050 19.826 1.00 98.38 109 ALA A CA 1
ATOM 867 C C . ALA A 1 109 ? -18.632 0.755 18.477 1.00 98.38 109 ALA A C 1
ATOM 869 O O . ALA A 1 109 ? -19.232 0.374 17.472 1.00 98.38 109 ALA A O 1
ATOM 870 N N . GLN A 1 110 ? -17.736 1.745 18.441 1.00 98.69 110 GLN A N 1
ATOM 871 C CA . GLN A 1 110 ? -17.309 2.405 17.205 1.00 98.69 110 GLN A CA 1
ATOM 872 C C . GLN A 1 110 ? -16.582 1.427 16.278 1.00 98.69 110 GLN A C 1
ATOM 874 O O . GLN A 1 110 ? -16.851 1.438 15.082 1.00 98.69 110 GLN A O 1
ATOM 879 N N . ILE A 1 111 ? -15.723 0.551 16.811 1.00 98.88 111 ILE A N 1
ATOM 880 C CA . ILE A 1 111 ? -15.030 -0.484 16.031 1.00 98.88 111 ILE A CA 1
ATOM 881 C C . ILE A 1 111 ? -16.035 -1.448 15.401 1.00 98.88 111 ILE A C 1
ATOM 883 O O . ILE A 1 111 ? -15.940 -1.718 14.204 1.00 98.88 111 ILE A O 1
ATOM 887 N N . ALA A 1 112 ? -17.007 -1.948 16.167 1.00 98.81 112 ALA A N 1
ATOM 888 C CA . ALA A 1 112 ? -18.022 -2.865 15.653 1.00 98.81 112 ALA A CA 1
ATOM 889 C C . ALA A 1 112 ? -18.892 -2.211 14.562 1.00 98.81 112 ALA A C 1
ATOM 891 O O . ALA A 1 112 ? -19.114 -2.805 13.505 1.00 98.81 112 ALA A O 1
ATOM 892 N N . ASP A 1 113 ? -19.342 -0.972 14.784 1.00 98.81 113 ASP A N 1
ATOM 893 C CA . ASP A 1 113 ? -20.141 -0.222 13.808 1.00 98.81 113 ASP A CA 1
ATOM 894 C C . ASP A 1 113 ? -19.336 0.115 12.543 1.00 98.81 113 ASP A C 1
ATOM 896 O O . ASP A 1 113 ? -19.811 -0.096 11.428 1.00 98.81 113 ASP A O 1
ATOM 900 N N . PHE A 1 114 ? -18.094 0.579 12.690 1.00 98.88 114 PHE A N 1
ATOM 901 C CA . PHE A 1 114 ? -17.217 0.878 11.559 1.00 98.88 114 PHE A CA 1
ATOM 902 C C . PHE A 1 114 ? -16.857 -0.388 10.770 1.00 98.88 114 PHE A C 1
ATOM 904 O O . PHE A 1 114 ? -16.911 -0.384 9.543 1.00 98.88 114 PHE A O 1
ATOM 911 N N . THR A 1 115 ? -16.585 -1.502 11.457 1.00 98.94 115 THR A N 1
ATOM 912 C CA . THR A 1 115 ? -16.365 -2.818 10.831 1.00 98.94 115 THR A CA 1
ATOM 913 C C . THR A 1 115 ? -17.552 -3.216 9.964 1.00 98.94 115 THR A C 1
ATOM 915 O O . THR A 1 115 ? -17.364 -3.652 8.829 1.00 98.94 115 THR A O 1
ATOM 918 N N . LYS A 1 116 ? -18.779 -3.038 10.472 1.00 98.88 116 LYS A N 1
ATOM 919 C CA . LYS A 1 116 ? -19.993 -3.319 9.705 1.00 98.88 116 LYS A CA 1
ATOM 920 C C . LYS A 1 116 ? -20.086 -2.431 8.462 1.00 98.88 116 LYS A C 1
ATOM 922 O O . LYS A 1 116 ? -20.330 -2.952 7.384 1.00 98.88 116 LYS A O 1
ATOM 927 N N . GLN A 1 117 ? -19.842 -1.126 8.591 1.00 98.88 117 GLN A N 1
ATOM 928 C CA . GLN A 1 117 ? -19.857 -0.202 7.448 1.00 98.88 117 GLN A CA 1
ATOM 929 C C . GLN A 1 117 ? -18.848 -0.605 6.364 1.00 98.88 117 GLN A C 1
ATOM 931 O O . GLN A 1 117 ? -19.176 -0.588 5.179 1.00 98.88 117 GLN A O 1
ATOM 936 N N . VAL A 1 118 ? -17.634 -0.996 6.766 1.00 98.88 118 VAL A N 1
ATOM 937 C CA . VAL A 1 118 ? -16.607 -1.487 5.841 1.00 98.88 118 VAL A CA 1
ATOM 938 C C . VAL A 1 118 ? -17.057 -2.785 5.175 1.00 98.88 118 VAL A C 1
ATOM 940 O O . VAL A 1 118 ? -17.033 -2.862 3.951 1.00 98.88 118 VAL A O 1
ATOM 943 N N . LYS A 1 119 ? -17.533 -3.774 5.942 1.00 98.81 119 LYS A N 1
ATOM 944 C CA . LYS A 1 119 ? -18.061 -5.033 5.396 1.00 98.81 119 LYS A CA 1
ATOM 945 C C . LYS A 1 119 ? -19.174 -4.801 4.383 1.00 98.81 119 LYS A C 1
ATOM 947 O O . LYS A 1 119 ? -19.101 -5.336 3.279 1.00 98.81 119 LYS A O 1
ATOM 952 N N . ASP A 1 120 ? -20.161 -3.987 4.743 1.00 98.75 120 ASP A N 1
ATOM 953 C CA . ASP A 1 120 ? -21.299 -3.678 3.882 1.00 98.75 120 ASP A CA 1
ATOM 954 C C . ASP A 1 120 ? -20.814 -3.049 2.562 1.00 98.75 120 ASP A C 1
ATOM 956 O O . ASP A 1 120 ? -21.272 -3.448 1.495 1.00 98.75 120 ASP A O 1
ATOM 960 N N . ALA A 1 121 ? -19.825 -2.145 2.600 1.00 98.62 121 ALA A N 1
ATOM 961 C CA . ALA A 1 121 ? -19.229 -1.569 1.392 1.00 98.62 121 ALA A CA 1
ATOM 962 C C . ALA A 1 121 ? -18.468 -2.607 0.543 1.00 98.62 121 ALA A C 1
ATOM 964 O O . ALA A 1 121 ? -18.664 -2.666 -0.673 1.00 98.62 121 ALA A O 1
ATOM 965 N N . ILE A 1 122 ? -17.622 -3.441 1.161 1.00 98.75 122 ILE A N 1
ATOM 966 C CA . ILE A 1 122 ? -16.844 -4.472 0.453 1.00 98.75 122 ILE A CA 1
ATOM 967 C C . ILE A 1 122 ? -17.759 -5.502 -0.215 1.00 98.75 122 ILE A C 1
ATOM 969 O O . ILE A 1 122 ? -17.512 -5.891 -1.357 1.00 98.75 122 ILE A O 1
ATOM 973 N N . GLU A 1 123 ? -18.818 -5.940 0.464 1.00 98.50 123 GLU A N 1
ATOM 974 C CA . GLU A 1 123 ? -19.772 -6.907 -0.081 1.00 98.50 123 GLU A CA 1
ATOM 975 C C . GLU A 1 123 ? -20.659 -6.290 -1.163 1.00 98.50 123 GLU A C 1
ATOM 977 O O . GLU A 1 123 ? -20.817 -6.889 -2.228 1.00 98.50 123 GLU A O 1
ATOM 982 N N . TYR A 1 124 ? -21.192 -5.087 -0.927 1.00 98.38 124 TYR A N 1
ATOM 983 C CA . TYR A 1 124 ? -22.095 -4.418 -1.862 1.00 98.38 124 TYR A CA 1
ATOM 984 C C . TYR A 1 124 ? -21.414 -4.102 -3.199 1.00 98.38 124 TYR A C 1
ATOM 986 O O . TYR A 1 124 ? -21.960 -4.410 -4.257 1.00 98.38 124 TYR A O 1
ATOM 994 N N . TYR A 1 125 ? -20.195 -3.555 -3.165 1.00 98.44 125 TYR A N 1
ATOM 995 C CA . TYR A 1 125 ? -19.431 -3.241 -4.379 1.00 98.44 125 TYR A CA 1
ATOM 996 C C . TYR A 1 125 ? -18.614 -4.432 -4.914 1.00 98.44 125 TYR A C 1
ATOM 998 O O . TYR A 1 125 ? -18.035 -4.363 -6.003 1.00 98.44 125 TYR A O 1
ATOM 1006 N N . GLN A 1 126 ? -18.613 -5.555 -4.185 1.00 98.31 126 GLN A N 1
ATOM 1007 C CA . GLN A 1 126 ? -17.860 -6.776 -4.492 1.00 98.31 126 GLN A CA 1
ATOM 1008 C C . GLN A 1 126 ? -16.356 -6.504 -4.669 1.00 98.31 126 GLN A C 1
ATOM 1010 O O . GLN A 1 126 ? -15.727 -6.953 -5.629 1.00 98.31 126 GLN A O 1
ATOM 1015 N N . LEU A 1 127 ? -15.782 -5.746 -3.736 1.00 98.69 127 LEU A N 1
ATOM 1016 C CA . LEU A 1 127 ? -14.344 -5.490 -3.680 1.00 98.69 127 LEU A CA 1
ATOM 1017 C C . LEU A 1 127 ? -13.598 -6.694 -3.098 1.00 98.69 127 LEU A C 1
ATOM 1019 O O . LEU A 1 127 ? -14.178 -7.553 -2.421 1.00 98.69 127 LEU A O 1
ATOM 1023 N N . ASP A 1 128 ? -12.294 -6.757 -3.344 1.00 98.81 128 ASP A N 1
ATOM 1024 C CA . ASP A 1 128 ? -11.449 -7.860 -2.891 1.00 98.81 128 ASP A CA 1
ATOM 1025 C C . ASP A 1 128 ? -10.972 -7.688 -1.450 1.00 98.81 128 ASP A C 1
ATOM 1027 O O . ASP A 1 128 ? -10.642 -8.685 -0.809 1.00 98.81 128 ASP A O 1
ATOM 1031 N N . GLY A 1 129 ? -10.969 -6.464 -0.912 1.00 98.69 129 GLY A N 1
ATOM 1032 C CA . GLY A 1 129 ? -10.482 -6.216 0.439 1.00 98.69 129 GLY A CA 1
ATOM 1033 C C . GLY A 1 129 ? -10.283 -4.754 0.820 1.00 98.69 129 GLY A C 1
ATOM 1034 O O . GLY A 1 129 ? -10.851 -3.849 0.208 1.00 98.69 129 GLY A O 1
ATOM 1035 N N . VAL A 1 130 ? -9.463 -4.532 1.848 1.00 98.81 130 VAL A N 1
ATOM 1036 C CA . VAL A 1 130 ? -9.110 -3.207 2.369 1.00 98.81 130 VAL A CA 1
ATOM 1037 C C . VAL A 1 130 ? -7.610 -3.067 2.618 1.00 98.81 130 VAL A C 1
ATOM 1039 O O . VAL A 1 130 ? -6.923 -4.025 2.981 1.00 98.81 130 VAL A O 1
ATOM 1042 N N . ASN A 1 131 ? -7.122 -1.842 2.457 1.00 98.88 131 ASN A N 1
ATOM 1043 C CA . ASN A 1 131 ? -5.815 -1.398 2.920 1.00 98.88 131 ASN A CA 1
ATOM 1044 C C . ASN A 1 131 ? -6.005 -0.358 4.026 1.00 98.88 131 ASN A C 1
ATOM 1046 O O . ASN A 1 131 ? -6.795 0.572 3.868 1.00 98.88 131 ASN A O 1
ATOM 1050 N N . LEU A 1 132 ? -5.312 -0.536 5.148 1.00 98.88 132 LEU A N 1
ATOM 1051 C CA . LEU A 1 132 ? -5.385 0.369 6.292 1.00 98.88 132 LEU A CA 1
ATOM 1052 C C . LEU A 1 132 ? -4.104 1.199 6.379 1.00 98.88 132 LEU A C 1
ATOM 1054 O O . LEU A 1 132 ? -3.013 0.649 6.557 1.00 98.88 132 LEU A O 1
ATOM 1058 N N . TRP A 1 133 ? -4.244 2.520 6.275 1.00 98.31 133 TRP A N 1
ATOM 1059 C CA . TRP A 1 133 ? -3.129 3.463 6.306 1.00 98.31 133 TRP A CA 1
ATOM 1060 C C . TRP A 1 133 ? -3.421 4.598 7.289 1.00 98.31 133 TRP A C 1
ATOM 1062 O O . TRP A 1 133 ? -4.144 5.537 6.966 1.00 98.31 133 TRP A O 1
ATOM 1072 N N . ASP A 1 134 ? -2.882 4.527 8.516 1.00 97.69 134 ASP A N 1
ATOM 1073 C CA . ASP A 1 134 ? -3.126 5.572 9.526 1.00 97.69 134 ASP A CA 1
ATOM 1074 C C . ASP A 1 134 ? -2.325 6.846 9.235 1.00 97.69 134 ASP A C 1
ATOM 1076 O O . ASP A 1 134 ? -1.275 7.108 9.819 1.00 97.69 134 ASP A O 1
ATOM 1080 N N . VAL A 1 135 ? -2.825 7.646 8.304 1.00 95.31 135 VAL A N 1
ATOM 1081 C CA . VAL A 1 135 ? -2.313 8.978 7.997 1.00 95.31 135 VAL A CA 1
ATOM 1082 C C . VAL A 1 135 ? -3.463 9.973 8.016 1.00 95.31 135 VAL A C 1
ATOM 1084 O O . VAL A 1 135 ? -4.592 9.653 7.661 1.00 95.31 135 VAL A O 1
ATOM 1087 N N . GLY A 1 136 ? -3.200 11.196 8.474 1.00 95.44 136 GLY A N 1
ATOM 1088 C CA . GLY A 1 136 ? -4.182 12.278 8.385 1.00 95.44 136 GLY A CA 1
ATOM 1089 C C . GLY A 1 136 ? -5.347 12.201 9.377 1.00 95.44 136 GLY A C 1
ATOM 1090 O O . GLY A 1 136 ? -6.262 13.009 9.271 1.00 95.44 136 GLY A O 1
ATOM 1091 N N . SER A 1 137 ? -5.332 11.314 10.381 1.00 95.88 137 SER A N 1
ATOM 1092 C CA . SER A 1 137 ? -6.394 11.227 11.407 1.00 95.88 137 SER A CA 1
ATOM 1093 C C . SER A 1 137 ? -6.569 12.537 12.188 1.00 95.88 137 SER A C 1
ATOM 1095 O O . SER A 1 137 ? -7.692 12.936 12.520 1.00 95.88 137 SER A O 1
ATOM 1097 N N . GLY A 1 138 ? -5.466 13.263 12.408 1.00 96.06 138 GLY A N 1
ATOM 1098 C CA . GLY A 1 138 ? -5.453 14.537 13.123 1.00 96.06 138 GLY A CA 1
ATOM 1099 C C . GLY A 1 138 ? -5.850 14.368 14.585 1.00 96.06 138 GLY A C 1
ATOM 1100 O O . GLY A 1 138 ? -6.744 15.086 15.037 1.00 96.06 138 GLY A O 1
ATOM 1101 N N . TYR A 1 139 ? -5.241 13.380 15.255 1.00 96.94 139 TYR A N 1
ATOM 1102 C CA . TYR A 1 139 ? -5.423 13.053 16.672 1.00 96.94 139 TYR A CA 1
ATOM 1103 C C . TYR A 1 139 ? -5.210 14.271 17.593 1.00 96.94 139 TYR A C 1
ATOM 1105 O O . TYR A 1 139 ? -4.797 15.343 17.154 1.00 96.94 139 TYR A O 1
ATOM 1113 N N . ASP A 1 140 ? -5.562 14.116 18.871 1.00 93.88 140 ASP A N 1
ATOM 1114 C CA . ASP A 1 140 ? -5.431 15.143 19.922 1.00 93.88 140 ASP A CA 1
ATOM 1115 C C . ASP A 1 140 ? -6.310 16.394 19.741 1.00 93.88 140 ASP A C 1
ATOM 1117 O O . ASP A 1 140 ? -6.138 17.417 20.409 1.00 93.88 140 ASP A O 1
ATOM 1121 N N . LYS A 1 141 ? -7.329 16.315 18.877 1.00 94.50 141 LYS A N 1
ATOM 1122 C CA . LYS A 1 141 ? -8.360 17.356 18.790 1.00 94.50 141 LYS A CA 1
ATOM 1123 C C . LYS A 1 141 ? -9.216 17.397 20.051 1.00 94.50 141 LYS A C 1
ATOM 1125 O O . LYS A 1 141 ? -9.640 16.370 20.574 1.00 94.50 141 LYS A O 1
ATOM 1130 N N . ALA A 1 142 ? -9.547 18.612 20.487 1.00 93.00 142 ALA A N 1
ATOM 1131 C CA . ALA A 1 142 ? -10.410 18.833 21.642 1.00 93.00 142 ALA A CA 1
ATOM 1132 C C . ALA A 1 142 ? -11.744 18.072 21.509 1.00 93.00 142 ALA A C 1
ATOM 1134 O O . ALA A 1 142 ? -12.449 18.202 20.506 1.00 93.00 142 ALA A O 1
ATOM 1135 N N . GLY A 1 143 ? -12.084 17.294 22.540 1.00 91.31 143 GLY A N 1
ATOM 1136 C CA . GLY A 1 143 ? -13.292 16.466 22.585 1.00 91.31 143 GLY A CA 1
ATOM 1137 C C . GLY A 1 143 ? -13.153 15.074 21.959 1.00 91.31 143 GLY A C 1
ATOM 1138 O O . GLY A 1 143 ? -14.124 14.323 21.992 1.00 91.31 143 GLY A O 1
ATOM 1139 N N . MET A 1 144 ? -11.983 14.716 21.419 1.00 96.00 144 MET A N 1
ATOM 1140 C CA . MET A 1 144 ? -11.697 13.363 20.929 1.00 96.00 144 MET A CA 1
ATOM 1141 C C . MET A 1 144 ? -11.003 12.508 21.993 1.00 96.00 144 MET A C 1
ATOM 1143 O O . MET A 1 144 ? -10.279 13.047 22.835 1.00 96.00 144 MET A O 1
ATOM 1147 N N . PRO A 1 145 ? -11.204 11.178 21.966 1.00 95.50 145 PRO A N 1
ATOM 1148 C CA . PRO A 1 145 ? -10.469 10.268 22.835 1.00 95.50 145 PRO A CA 1
ATOM 1149 C C . PRO A 1 145 ? -8.960 10.298 22.529 1.00 95.50 145 PRO A C 1
ATOM 1151 O O . PRO A 1 145 ? -8.573 10.495 21.372 1.00 95.50 145 PRO A O 1
ATOM 1154 N N . PRO A 1 146 ? -8.099 10.080 23.540 1.00 96.62 146 PRO A N 1
ATOM 1155 C CA . PRO A 1 146 ? -6.661 9.975 23.326 1.00 96.62 146 PRO A CA 1
ATOM 1156 C C . PRO A 1 146 ? -6.322 8.727 22.507 1.00 96.62 146 PRO A C 1
ATOM 1158 O O . PRO A 1 146 ? -7.042 7.722 22.545 1.00 96.62 146 PRO A O 1
ATOM 1161 N N . VAL A 1 147 ? -5.194 8.781 21.801 1.00 97.62 147 VAL A N 1
ATOM 1162 C CA . VAL A 1 147 ? -4.632 7.601 21.138 1.00 97.62 147 VAL A CA 1
ATOM 1163 C C . VAL A 1 147 ? -4.280 6.518 22.156 1.00 97.62 147 VAL A C 1
ATOM 1165 O O . VAL A 1 147 ? -3.861 6.796 23.280 1.00 97.62 147 VAL A O 1
ATOM 1168 N N . ASN A 1 148 ? -4.462 5.266 21.759 1.00 97.44 148 ASN A N 1
ATOM 1169 C CA . ASN A 1 148 ? -4.104 4.089 22.531 1.00 97.44 148 ASN A CA 1
ATOM 1170 C C . ASN A 1 148 ? -3.608 2.972 21.602 1.00 97.44 148 ASN A C 1
ATOM 1172 O O . ASN A 1 148 ? -3.809 3.003 20.389 1.00 97.44 148 ASN A O 1
ATOM 1176 N N . THR A 1 149 ? -2.961 1.968 22.185 1.00 98.19 149 THR A N 1
ATOM 1177 C CA . THR A 1 149 ? -2.321 0.875 21.442 1.00 98.19 149 THR A CA 1
ATOM 1178 C C . THR A 1 149 ? -3.256 -0.296 21.134 1.00 98.19 149 THR A C 1
ATOM 1180 O O . THR A 1 149 ? -2.833 -1.250 20.487 1.00 98.19 149 THR A O 1
ATOM 1183 N N . THR A 1 150 ? -4.518 -0.259 21.581 1.00 98.38 150 THR A N 1
ATOM 1184 C CA . THR A 1 150 ? -5.425 -1.421 21.535 1.00 98.38 150 THR A CA 1
ATOM 1185 C C . THR A 1 150 ? -6.557 -1.261 20.520 1.00 98.38 150 THR A C 1
ATOM 1187 O O . THR A 1 150 ? -6.995 -2.253 19.938 1.00 98.38 150 THR A O 1
ATOM 1190 N N . SER A 1 151 ? -6.965 -0.026 20.214 1.00 98.75 151 SER A N 1
ATOM 1191 C CA . SER A 1 151 ? -7.999 0.301 19.223 1.00 98.75 151 SER A CA 1
ATOM 1192 C C . SER A 1 151 ? -7.674 -0.257 17.834 1.00 98.75 151 SER A C 1
ATOM 1194 O O . SER A 1 151 ? -8.498 -0.945 17.233 1.00 98.75 151 SER A O 1
ATOM 1196 N N . TYR A 1 152 ? -6.460 -0.018 17.329 1.00 98.81 152 TYR A N 1
ATOM 1197 C CA . TYR A 1 152 ? -6.103 -0.420 15.967 1.00 98.81 152 TYR A CA 1
ATOM 1198 C C . TYR A 1 152 ? -5.985 -1.955 15.815 1.00 98.81 152 TYR A C 1
ATOM 1200 O O . TYR A 1 152 ? -6.618 -2.506 14.910 1.00 98.81 152 TYR A O 1
ATOM 1208 N N . PRO A 1 153 ? -5.317 -2.699 16.726 1.00 98.88 153 PRO A N 1
ATOM 1209 C CA . PRO A 1 153 ? -5.346 -4.165 16.713 1.00 98.88 153 PRO A CA 1
ATOM 1210 C C . PRO A 1 153 ? -6.759 -4.755 16.796 1.00 98.88 153 PRO A C 1
ATOM 1212 O O . PRO A 1 153 ? -7.074 -5.700 16.068 1.00 98.88 153 PRO A O 1
ATOM 1215 N N . LYS A 1 154 ? -7.637 -4.183 17.634 1.00 98.88 154 LYS A N 1
ATOM 1216 C CA . LYS A 1 154 ? -9.045 -4.598 17.728 1.00 98.88 154 LYS A CA 1
ATOM 1217 C C . LYS A 1 154 ? -9.797 -4.372 16.425 1.00 98.88 154 LYS A C 1
ATOM 1219 O O . LYS A 1 154 ? -10.530 -5.262 16.000 1.00 98.88 154 LYS A O 1
ATOM 1224 N N . LEU A 1 155 ? -9.601 -3.223 15.778 1.00 98.94 155 LEU A N 1
ATOM 1225 C CA . LEU A 1 155 ? -10.194 -2.935 14.476 1.00 98.94 155 LEU A CA 1
ATOM 1226 C C . LEU A 1 155 ? -9.739 -3.947 13.419 1.00 98.94 155 LEU A C 1
ATOM 1228 O O . LEU A 1 155 ? -10.580 -4.515 12.728 1.00 98.94 155 LEU A O 1
ATOM 1232 N N . ILE A 1 156 ? -8.435 -4.220 13.328 1.00 98.94 156 ILE A N 1
ATOM 1233 C CA . ILE A 1 156 ? -7.877 -5.195 12.377 1.00 98.94 156 ILE A CA 1
ATOM 1234 C C . ILE A 1 156 ? -8.482 -6.584 12.606 1.00 98.94 156 ILE A C 1
ATOM 1236 O O . ILE A 1 156 ? -8.956 -7.220 11.663 1.00 98.94 156 ILE A O 1
ATOM 1240 N N . LYS A 1 157 ? -8.515 -7.043 13.862 1.00 98.88 157 LYS A N 1
ATOM 1241 C CA . LYS A 1 157 ? -9.129 -8.324 14.221 1.00 98.88 157 LYS A CA 1
ATOM 1242 C C . LYS A 1 157 ? -10.616 -8.356 13.855 1.00 98.88 157 LYS A C 1
ATOM 1244 O O . LYS A 1 157 ? -11.065 -9.309 13.228 1.00 98.88 157 LYS A O 1
ATOM 1249 N N . SER A 1 158 ? -11.362 -7.308 14.204 1.00 98.88 158 SER A N 1
ATOM 1250 C CA . SER A 1 158 ? -12.793 -7.184 13.911 1.00 98.88 158 SER A CA 1
ATOM 1251 C C . SER A 1 158 ? -13.075 -7.242 12.404 1.00 98.88 158 SER A C 1
ATOM 1253 O O . SER A 1 158 ? -13.960 -7.977 11.970 1.00 98.88 158 SER A O 1
ATOM 1255 N N . LEU A 1 159 ? -12.277 -6.547 11.584 1.00 98.94 159 LEU A N 1
ATOM 1256 C CA . LEU A 1 159 ? -12.369 -6.596 10.121 1.00 98.94 159 LEU A CA 1
ATOM 1257 C C . LEU A 1 159 ? -12.083 -7.994 9.566 1.00 98.94 159 LEU A C 1
ATOM 1259 O O . LEU A 1 159 ? -12.838 -8.474 8.719 1.00 98.94 159 LEU A O 1
ATOM 1263 N N . ARG A 1 160 ? -11.028 -8.666 10.050 1.00 98.81 160 ARG A N 1
ATOM 1264 C CA . ARG A 1 160 ? -10.707 -10.038 9.633 1.00 98.81 160 ARG A CA 1
ATOM 1265 C C . ARG A 1 160 ? -11.827 -11.015 9.983 1.00 98.81 160 ARG A C 1
ATOM 1267 O O . ARG A 1 160 ? -12.212 -11.812 9.131 1.00 98.81 160 ARG A O 1
ATOM 1274 N N . ASP A 1 161 ? -12.346 -10.945 11.206 1.00 98.75 161 ASP A N 1
ATOM 1275 C CA . ASP A 1 161 ? -13.424 -11.819 11.678 1.00 98.75 161 ASP A CA 1
ATOM 1276 C C . ASP A 1 161 ? -14.718 -11.596 10.873 1.00 98.75 161 ASP A C 1
ATOM 1278 O O . ASP A 1 161 ? -15.436 -12.546 10.564 1.00 98.75 161 ASP A O 1
ATOM 1282 N N . ALA A 1 162 ? -15.008 -10.345 10.502 1.00 98.75 162 ALA A N 1
ATOM 1283 C CA . ALA A 1 162 ? -16.210 -9.975 9.758 1.00 98.75 162 ALA A CA 1
ATOM 1284 C C . ALA A 1 162 ? -16.138 -10.300 8.255 1.00 98.75 162 ALA A C 1
ATOM 1286 O O . ALA A 1 162 ? -17.178 -10.492 7.623 1.00 98.75 162 ALA A O 1
ATOM 1287 N N . MET A 1 163 ? -14.934 -10.345 7.677 1.00 98.38 163 MET A N 1
ATOM 1288 C CA . MET A 1 163 ? -14.701 -10.561 6.245 1.00 98.38 163 MET A CA 1
ATOM 1289 C C . MET A 1 163 ? -13.620 -11.631 5.998 1.00 98.38 163 MET A C 1
ATOM 1291 O O . MET A 1 163 ? -12.572 -11.343 5.401 1.00 98.38 163 MET A O 1
ATOM 1295 N N . PRO A 1 164 ? -13.834 -12.886 6.438 1.00 97.56 164 PRO A N 1
ATOM 1296 C CA . PRO A 1 164 ? -12.875 -13.956 6.196 1.00 97.56 164 PRO A CA 1
ATOM 1297 C C . PRO A 1 164 ? -12.686 -14.165 4.686 1.00 97.56 164 PRO A C 1
ATOM 1299 O O . PRO A 1 164 ? -13.644 -14.165 3.916 1.00 97.56 164 PRO A O 1
ATOM 1302 N N . GLY A 1 165 ? -11.436 -14.326 4.248 1.00 96.06 165 GLY A N 1
ATOM 1303 C CA . GLY A 1 165 ? -11.090 -14.520 2.835 1.00 96.06 165 GLY A CA 1
ATOM 1304 C C . GLY A 1 165 ? -11.020 -13.246 1.982 1.00 96.06 165 GLY A C 1
ATOM 1305 O O . GLY A 1 165 ? -10.590 -13.331 0.834 1.00 96.06 165 GLY A O 1
ATOM 1306 N N . LYS A 1 166 ? -11.391 -12.071 2.513 1.00 98.56 166 LYS A N 1
ATOM 1307 C CA . LYS A 1 166 ? -11.077 -10.780 1.880 1.00 98.56 166 LYS A CA 1
ATOM 1308 C C . LYS A 1 166 ? -9.645 -10.363 2.192 1.00 98.56 166 LYS A C 1
ATOM 1310 O O . LYS A 1 166 ? -9.110 -10.707 3.243 1.00 98.56 166 LYS A O 1
ATOM 1315 N N . MET A 1 167 ? -9.041 -9.613 1.285 1.00 98.50 167 MET A N 1
ATOM 1316 C CA . MET A 1 167 ? -7.705 -9.068 1.456 1.00 98.50 167 MET A CA 1
ATOM 1317 C C . MET A 1 167 ? -7.710 -8.000 2.559 1.00 98.50 167 MET A C 1
ATOM 1319 O O . MET A 1 167 ? -8.580 -7.131 2.594 1.00 98.50 167 MET A O 1
ATOM 1323 N N . LEU A 1 168 ? -6.771 -8.080 3.493 1.00 98.88 168 LEU A N 1
ATOM 1324 C CA . LEU A 1 168 ? -6.592 -7.110 4.569 1.00 98.88 168 LEU A CA 1
ATOM 1325 C C . LEU A 1 168 ? -5.107 -6.797 4.683 1.00 98.88 168 LEU A C 1
ATOM 1327 O O . LEU A 1 168 ? -4.322 -7.608 5.180 1.00 98.88 168 LEU A O 1
ATOM 1331 N N . THR A 1 169 ? -4.734 -5.620 4.191 1.00 98.88 169 THR A N 1
ATOM 1332 C CA . THR A 1 169 ? -3.344 -5.162 4.148 1.00 98.88 169 THR A CA 1
ATOM 1333 C C . THR A 1 169 ? -3.126 -3.935 5.021 1.00 98.88 169 THR A C 1
ATOM 1335 O O . THR A 1 169 ? -4.060 -3.180 5.303 1.00 98.88 169 THR A O 1
ATOM 1338 N N . LEU A 1 170 ? -1.886 -3.746 5.467 1.00 98.88 170 LEU A N 1
ATOM 1339 C CA . LEU A 1 170 ? -1.524 -2.736 6.458 1.00 98.88 170 LEU A CA 1
ATOM 1340 C C . LEU A 1 170 ? -0.309 -1.921 6.008 1.00 98.88 170 LEU A C 1
ATOM 1342 O O . LEU A 1 170 ? 0.720 -2.488 5.646 1.00 98.88 170 LEU A O 1
ATOM 1346 N N . VAL A 1 171 ? -0.400 -0.597 6.128 1.00 98.88 171 VAL A N 1
ATOM 1347 C CA . VAL A 1 171 ? 0.770 0.285 6.053 1.00 98.88 171 VAL A CA 1
ATOM 1348 C C . VAL A 1 171 ? 1.369 0.451 7.453 1.00 98.88 171 VAL A C 1
ATOM 1350 O O . VAL A 1 171 ? 0.709 0.950 8.363 1.00 98.88 171 VAL A O 1
ATOM 1353 N N . ASP A 1 172 ? 2.620 0.030 7.628 1.00 98.75 172 ASP A N 1
ATOM 1354 C CA . ASP A 1 172 ? 3.390 0.123 8.870 1.00 98.75 172 ASP A CA 1
ATOM 1355 C C . ASP A 1 172 ? 4.229 1.410 8.891 1.00 98.75 172 ASP A C 1
ATOM 1357 O O . ASP A 1 172 ? 5.183 1.569 8.126 1.00 98.75 172 ASP A O 1
ATOM 1361 N N . LYS A 1 173 ? 3.863 2.365 9.749 1.00 98.12 173 LYS A N 1
ATOM 1362 C CA . LYS A 1 173 ? 4.538 3.663 9.827 1.00 98.12 173 LYS A CA 1
ATOM 1363 C C . LYS A 1 173 ? 4.344 4.300 11.199 1.00 98.12 173 LYS A C 1
ATOM 1365 O O . LYS A 1 173 ? 3.231 4.326 11.715 1.00 98.12 173 LYS A O 1
ATOM 1370 N N . ASP A 1 174 ? 5.435 4.838 11.740 1.00 96.56 174 ASP A N 1
ATOM 1371 C CA . ASP A 1 174 ? 5.489 5.690 12.936 1.00 96.56 174 ASP A CA 1
ATOM 1372 C C . ASP A 1 174 ? 4.707 5.133 14.145 1.00 96.56 174 ASP A C 1
ATOM 1374 O O . ASP A 1 174 ? 4.683 3.913 14.356 1.00 96.56 174 ASP A O 1
ATOM 1378 N N . GLU A 1 175 ? 4.150 6.006 14.986 1.00 97.12 175 GLU A N 1
ATOM 1379 C CA . GLU A 1 175 ? 3.477 5.656 16.238 1.00 97.12 175 GLU A CA 1
ATOM 1380 C C . GLU A 1 175 ? 2.252 4.736 16.074 1.00 97.12 175 GLU A C 1
ATOM 1382 O O . GLU A 1 175 ? 2.142 3.804 16.879 1.00 97.12 175 GLU A O 1
ATOM 1387 N N . PRO A 1 176 ? 1.361 4.905 15.069 1.00 97.56 176 PRO A N 1
ATOM 1388 C CA . PRO A 1 176 ? 0.141 4.101 14.944 1.00 97.56 176 PRO A CA 1
ATOM 1389 C C . PRO A 1 176 ? 0.339 2.584 14.979 1.00 97.56 176 PRO A C 1
ATOM 1391 O O . PRO A 1 176 ? -0.484 1.856 15.534 1.00 97.56 176 PRO A O 1
ATOM 1394 N N . THR A 1 177 ? 1.440 2.099 14.407 1.00 98.56 177 THR A N 1
ATOM 1395 C CA . THR A 1 177 ? 1.758 0.666 14.333 1.00 98.56 177 THR A CA 1
ATOM 1396 C C . THR A 1 177 ? 2.963 0.280 15.197 1.00 98.56 177 THR A C 1
ATOM 1398 O O . THR A 1 177 ? 3.328 -0.893 15.254 1.00 98.56 177 THR A O 1
ATOM 1401 N N . ALA A 1 178 ? 3.577 1.227 15.923 1.00 98.19 178 ALA A N 1
ATOM 1402 C CA . ALA A 1 178 ? 4.813 0.999 16.685 1.00 98.19 178 ALA A CA 1
ATOM 1403 C C . ALA A 1 178 ? 4.677 -0.038 17.810 1.00 98.19 178 ALA A C 1
ATOM 1405 O O . ALA A 1 178 ? 5.681 -0.594 18.249 1.00 98.19 178 ALA A O 1
ATOM 1406 N N . SER A 1 179 ? 3.459 -0.298 18.292 1.00 98.31 179 SER A N 1
ATOM 1407 C CA . SER A 1 179 ? 3.181 -1.274 19.355 1.00 98.31 179 SER A CA 1
ATOM 1408 C C . SER A 1 179 ? 2.973 -2.705 18.847 1.00 98.31 179 SER A C 1
ATOM 1410 O O . SER A 1 179 ? 3.019 -3.636 19.644 1.00 98.31 179 SER A O 1
ATOM 1412 N N . PHE A 1 180 ? 2.811 -2.912 17.535 1.00 98.75 180 PHE A N 1
ATOM 1413 C CA . PHE A 1 180 ? 2.340 -4.186 16.969 1.00 98.75 180 PHE A CA 1
ATOM 1414 C C . PHE A 1 180 ? 3.332 -5.352 17.102 1.00 98.75 180 PHE A C 1
ATOM 1416 O O . PHE A 1 180 ? 2.987 -6.489 16.781 1.00 98.75 180 PHE A O 1
ATOM 1423 N N . TYR A 1 181 ? 4.553 -5.093 17.570 1.00 98.62 181 TYR A N 1
ATOM 1424 C CA . TYR A 1 181 ? 5.553 -6.122 17.858 1.00 98.62 181 TYR A CA 1
ATOM 1425 C C . TYR A 1 181 ? 5.302 -6.882 19.162 1.00 98.62 181 TYR A C 1
ATOM 1427 O O . TYR A 1 181 ? 5.845 -7.971 19.337 1.00 98.62 181 TYR A O 1
ATOM 1435 N N . ASP A 1 182 ? 4.512 -6.317 20.078 1.00 98.56 182 ASP A N 1
ATOM 1436 C CA . ASP A 1 182 ? 4.260 -6.900 21.391 1.00 98.56 182 ASP A CA 1
ATOM 1437 C C . ASP A 1 182 ? 2.754 -7.088 21.617 1.00 98.56 182 ASP A C 1
ATOM 1439 O O . ASP A 1 182 ? 2.042 -6.119 21.906 1.00 98.56 182 ASP A O 1
ATOM 1443 N N . PRO A 1 183 ? 2.250 -8.334 21.549 1.00 98.31 183 PRO A N 1
ATOM 1444 C CA . PRO A 1 183 ? 0.850 -8.629 21.822 1.00 98.31 183 PRO A CA 1
ATOM 1445 C C . PRO A 1 183 ? 0.377 -8.130 23.191 1.00 98.31 183 PRO A C 1
ATOM 1447 O O . PRO A 1 183 ? -0.800 -7.808 23.328 1.00 98.31 183 PRO A O 1
ATOM 1450 N N . ALA A 1 184 ? 1.248 -8.008 24.200 1.00 98.38 184 ALA A N 1
ATOM 1451 C CA . ALA A 1 184 ? 0.858 -7.486 25.510 1.00 98.38 184 ALA A CA 1
ATOM 1452 C C . ALA A 1 184 ? 0.412 -6.012 25.453 1.00 98.38 184 ALA A C 1
ATOM 1454 O O . ALA A 1 184 ? -0.476 -5.614 26.206 1.00 98.38 184 ALA A O 1
ATOM 1455 N N . LEU A 1 185 ? 0.962 -5.221 24.523 1.00 98.12 185 LEU A N 1
ATOM 1456 C CA . LEU A 1 185 ? 0.540 -3.838 24.260 1.00 98.12 185 LEU A CA 1
ATOM 1457 C C . LEU A 1 185 ? -0.752 -3.763 23.430 1.00 98.12 185 LEU A C 1
ATOM 1459 O O . LEU A 1 185 ? -1.387 -2.709 23.372 1.00 98.12 185 LEU A O 1
ATOM 1463 N N . CYS A 1 186 ? -1.149 -4.877 22.814 1.00 98.12 186 CYS A N 1
ATOM 1464 C CA . CYS A 1 186 ? -2.270 -4.996 21.884 1.00 98.12 186 CYS A CA 1
ATOM 1465 C C . CYS A 1 186 ? -3.403 -5.889 22.431 1.00 98.12 186 CYS A C 1
ATOM 1467 O O . CYS A 1 186 ? -4.098 -6.538 21.655 1.00 98.12 186 CYS A O 1
ATOM 1469 N N . GLU A 1 187 ? -3.585 -5.967 23.756 1.00 96.81 187 GLU A N 1
ATOM 1470 C CA . GLU A 1 187 ? -4.596 -6.827 24.415 1.00 96.81 187 GLU A CA 1
ATOM 1471 C C . GLU A 1 187 ? -4.522 -8.314 24.001 1.00 96.81 187 GLU A C 1
ATOM 1473 O O . GLU A 1 187 ? -5.527 -9.005 23.847 1.00 96.81 187 GLU A O 1
ATOM 1478 N N . GLY A 1 188 ? -3.307 -8.825 23.806 1.00 98.38 188 GLY A N 1
ATOM 1479 C CA . GLY A 1 188 ? -3.040 -10.198 23.378 1.00 98.38 188 GLY A CA 1
ATOM 1480 C C . GLY A 1 188 ? -3.230 -10.443 21.877 1.00 98.38 188 GLY A C 1
ATOM 1481 O O . GLY A 1 188 ? -3.106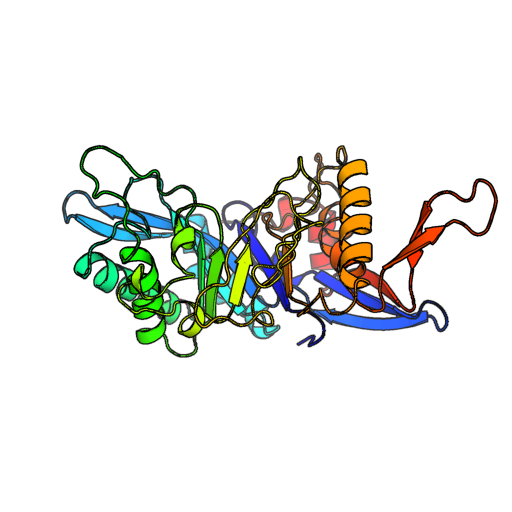 -11.584 21.432 1.00 98.38 188 GLY A O 1
ATOM 1482 N N . ILE A 1 189 ? -3.525 -9.410 2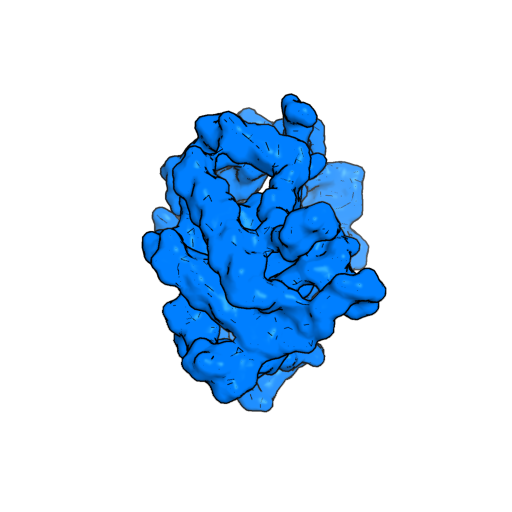1.082 1.00 98.81 189 ILE A N 1
ATOM 1483 C CA . ILE A 1 189 ? -3.726 -9.538 19.636 1.00 98.81 189 ILE A CA 1
ATOM 1484 C C . ILE A 1 189 ? -2.372 -9.543 18.919 1.00 98.81 189 ILE A C 1
ATOM 1486 O O . ILE A 1 189 ? -1.683 -8.531 18.830 1.00 98.81 189 ILE A O 1
ATOM 1490 N N . GLU A 1 190 ? -2.026 -10.684 18.328 1.00 98.69 190 GLU A N 1
ATOM 1491 C CA . GLU A 1 190 ? -0.963 -10.791 17.325 1.00 98.69 190 GLU A CA 1
ATOM 1492 C C . GLU A 1 190 ? -1.486 -10.310 15.964 1.00 98.69 190 GLU A C 1
ATOM 1494 O O . GLU A 1 190 ? -2.066 -11.086 15.200 1.00 98.69 190 GLU A O 1
ATOM 1499 N N . VAL A 1 191 ? -1.313 -9.019 15.665 1.00 98.75 191 VAL A N 1
ATOM 1500 C CA . VAL A 1 191 ? -1.858 -8.358 14.461 1.00 98.75 191 VAL A CA 1
ATOM 1501 C C . VAL A 1 191 ? -1.527 -9.109 13.164 1.00 98.75 191 VAL A C 1
ATOM 1503 O O . VAL A 1 191 ? -2.385 -9.258 12.295 1.00 98.75 191 VAL A O 1
ATOM 1506 N N . GLY A 1 192 ? -0.316 -9.656 13.049 1.00 98.69 192 GLY A N 1
ATOM 1507 C CA . GLY A 1 192 ? 0.166 -10.375 11.870 1.00 98.69 192 GLY A CA 1
ATOM 1508 C C . GLY A 1 192 ? -0.589 -11.668 11.532 1.00 98.69 192 GLY A C 1
ATOM 1509 O O . GLY A 1 192 ? -0.485 -12.163 10.408 1.00 98.69 192 GLY A O 1
ATOM 1510 N N . LYS A 1 193 ? -1.383 -12.206 12.471 1.00 98.69 193 LYS A N 1
ATOM 1511 C CA . LYS A 1 193 ? -2.292 -13.341 12.220 1.00 98.69 193 LYS A CA 1
ATOM 1512 C C . LYS A 1 193 ? -3.586 -12.929 11.520 1.00 98.69 193 LYS A C 1
ATOM 1514 O O . LYS A 1 193 ? -4.281 -13.789 10.988 1.00 98.69 193 LYS A O 1
ATOM 1519 N N . TYR A 1 194 ? -3.912 -11.638 11.525 1.00 98.81 194 TYR A N 1
ATOM 1520 C CA . TYR A 1 194 ? -5.164 -11.113 10.987 1.00 98.81 194 TYR A CA 1
ATOM 1521 C C . TYR A 1 194 ? -4.980 -10.379 9.657 1.00 98.81 194 TYR A C 1
ATOM 1523 O O . TYR A 1 194 ? -5.969 -10.115 8.985 1.00 98.81 194 TYR A O 1
ATOM 1531 N N . ILE A 1 195 ? -3.752 -10.099 9.226 1.00 98.81 195 ILE A N 1
ATOM 1532 C CA . ILE A 1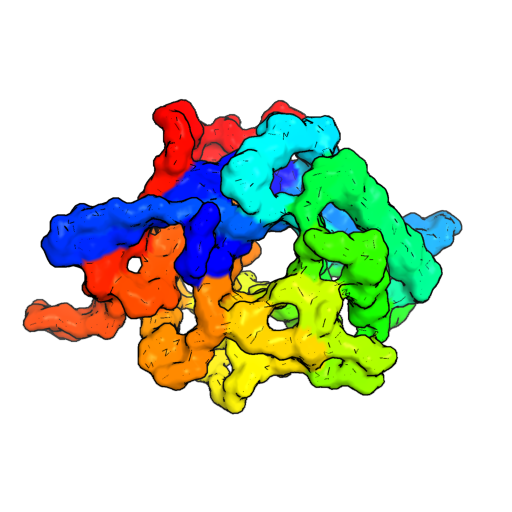 195 ? -3.458 -9.424 7.954 1.00 98.81 195 ILE A CA 1
ATOM 1533 C C . ILE A 1 195 ? -2.779 -10.373 6.963 1.00 98.81 195 ILE A C 1
ATOM 1535 O O . ILE A 1 195 ? -2.084 -11.313 7.354 1.00 98.81 195 ILE A O 1
ATOM 1539 N N . ASP A 1 196 ? -2.990 -10.119 5.676 1.00 98.81 196 ASP A N 1
ATOM 1540 C CA . ASP A 1 196 ? -2.371 -10.891 4.597 1.00 98.81 196 ASP A CA 1
ATOM 1541 C C . ASP A 1 196 ? -0.951 -10.398 4.314 1.00 98.81 196 ASP A C 1
ATOM 1543 O O . ASP A 1 196 ? -0.016 -11.197 4.289 1.00 98.81 196 ASP A O 1
ATOM 1547 N N . TYR A 1 197 ? -0.793 -9.079 4.169 1.00 98.81 197 TYR A N 1
ATOM 1548 C CA . TYR A 1 197 ? 0.479 -8.413 3.904 1.00 98.81 197 TYR A CA 1
ATOM 1549 C C . TYR A 1 197 ? 0.582 -7.100 4.678 1.00 98.81 197 TYR A C 1
ATOM 1551 O O . TYR A 1 197 ? -0.425 -6.437 4.944 1.00 98.81 197 TYR A O 1
ATOM 1559 N N . ALA A 1 198 ? 1.810 -6.700 4.988 1.00 98.88 198 ALA A N 1
ATOM 1560 C CA . ALA A 1 198 ? 2.121 -5.350 5.437 1.00 98.88 198 ALA A CA 1
ATOM 1561 C C . ALA A 1 198 ? 3.270 -4.769 4.614 1.00 98.88 198 ALA A C 1
ATOM 1563 O O . ALA A 1 198 ? 4.028 -5.514 4.002 1.00 98.88 198 ALA A O 1
ATOM 1564 N N . TRP A 1 199 ? 3.417 -3.453 4.608 1.00 98.88 199 TRP A N 1
ATOM 1565 C CA . TRP A 1 199 ? 4.577 -2.771 4.037 1.00 98.88 199 TRP A CA 1
ATOM 1566 C C . TRP A 1 199 ? 4.791 -1.436 4.728 1.00 98.88 199 TRP A C 1
ATOM 1568 O O . TRP A 1 199 ? 3.857 -0.872 5.299 1.00 98.88 199 TRP A O 1
ATOM 1578 N N . HIS A 1 200 ? 6.013 -0.916 4.686 1.00 98.56 200 HIS A N 1
ATOM 1579 C CA . HIS A 1 200 ? 6.302 0.350 5.343 1.00 98.56 200 HIS A CA 1
ATOM 1580 C C . HIS A 1 200 ? 5.699 1.554 4.602 1.00 98.56 200 HIS A C 1
ATOM 1582 O O . HIS A 1 200 ? 5.566 1.552 3.378 1.00 98.56 200 HIS A O 1
ATOM 1588 N N . GLY A 1 201 ? 5.365 2.614 5.341 1.00 97.94 201 GLY A N 1
ATOM 1589 C CA . GLY A 1 201 ? 4.815 3.858 4.780 1.00 97.94 201 GLY A CA 1
ATOM 1590 C C . GLY A 1 201 ? 5.829 4.986 4.537 1.00 97.94 201 GLY A C 1
ATOM 1591 O O . GLY A 1 201 ? 5.418 6.110 4.254 1.00 97.94 201 GLY A O 1
ATOM 1592 N N . TYR A 1 202 ? 7.131 4.738 4.704 1.00 98.06 202 TYR A N 1
ATOM 1593 C CA . TYR A 1 202 ? 8.188 5.727 4.424 1.00 98.06 202 TYR A CA 1
ATOM 1594 C C . TYR A 1 202 ? 8.425 5.838 2.915 1.00 98.06 202 TYR A C 1
ATOM 1596 O O . TYR A 1 202 ? 9.110 5.000 2.333 1.00 98.06 202 TYR A O 1
ATOM 1604 N N . VAL A 1 203 ? 7.812 6.849 2.299 1.00 96.25 203 VAL A N 1
ATOM 1605 C CA . VAL A 1 203 ? 7.866 7.139 0.863 1.00 96.25 203 VAL A CA 1
ATOM 1606 C C . VAL A 1 203 ? 8.037 8.650 0.678 1.00 96.25 203 VAL A C 1
ATOM 1608 O O . VAL A 1 203 ? 7.233 9.431 1.184 1.00 96.25 203 VAL A O 1
ATOM 1611 N N . SER A 1 204 ? 9.118 9.069 0.017 1.00 96.81 204 SER A N 1
ATOM 1612 C CA . SER A 1 204 ? 9.474 10.483 -0.165 1.00 96.81 204 SER A CA 1
ATOM 1613 C C . SER A 1 204 ? 10.205 10.692 -1.486 1.00 96.81 204 SER A C 1
ATOM 1615 O O . SER A 1 204 ? 11.078 9.910 -1.847 1.00 96.81 204 SER A O 1
ATOM 1617 N N . GLU A 1 205 ? 9.877 11.768 -2.197 1.00 96.69 205 GLU A N 1
ATOM 1618 C CA . GLU A 1 205 ? 10.570 12.160 -3.433 1.00 96.69 205 GLU A CA 1
ATOM 1619 C C . GLU A 1 205 ? 11.935 12.823 -3.167 1.00 96.69 205 GLU A C 1
ATOM 1621 O O . GLU A 1 205 ? 12.713 13.039 -4.097 1.00 96.69 205 GLU A O 1
ATOM 1626 N N . GLU A 1 206 ? 12.223 13.149 -1.906 1.00 97.06 206 GLU A N 1
ATOM 1627 C CA . GLU A 1 206 ? 13.423 13.876 -1.474 1.00 97.06 206 GLU A CA 1
ATOM 1628 C C . GLU A 1 206 ? 14.506 12.957 -0.893 1.00 97.06 206 GLU A C 1
ATOM 1630 O O . GLU A 1 206 ? 15.642 13.381 -0.687 1.00 97.06 206 GLU A O 1
ATOM 1635 N N . GLU A 1 207 ? 14.168 11.693 -0.651 1.00 97.31 207 GLU A N 1
ATOM 1636 C CA . GLU A 1 207 ? 15.050 10.696 -0.052 1.00 97.31 207 GLU A CA 1
ATOM 1637 C C . GLU A 1 207 ? 15.255 9.532 -1.014 1.00 97.31 207 GLU A C 1
ATOM 1639 O O . GLU A 1 207 ? 14.390 9.226 -1.836 1.00 97.31 207 GLU A O 1
ATOM 1644 N N . GLU A 1 208 ? 16.392 8.847 -0.902 1.00 98.06 208 GLU A N 1
ATOM 1645 C CA . GLU A 1 208 ? 16.560 7.547 -1.547 1.00 98.06 208 GLU A CA 1
ATOM 1646 C C . GLU A 1 208 ? 15.504 6.559 -1.041 1.00 98.06 208 GLU A C 1
ATOM 1648 O O . GLU A 1 208 ? 15.044 6.665 0.097 1.00 98.06 208 GLU A O 1
ATOM 1653 N N . VAL A 1 209 ? 15.172 5.552 -1.853 1.00 98.12 209 VAL A N 1
ATOM 1654 C CA . VAL A 1 209 ? 14.254 4.490 -1.433 1.00 98.12 209 VAL A CA 1
ATOM 1655 C C . VAL A 1 209 ? 14.716 3.908 -0.097 1.00 98.12 209 VAL A C 1
ATOM 1657 O O . VAL A 1 209 ? 15.907 3.644 0.114 1.00 98.12 209 VAL A O 1
ATOM 1660 N N . GLN A 1 210 ? 13.770 3.750 0.818 1.00 98.12 210 GLN A N 1
ATOM 1661 C CA . GLN A 1 210 ? 14.009 3.141 2.117 1.00 98.12 210 GLN A CA 1
ATOM 1662 C C . GLN A 1 210 ? 13.741 1.644 1.983 1.00 98.12 210 GLN A C 1
ATOM 1664 O O . GLN A 1 210 ? 12.735 1.254 1.387 1.00 98.12 210 GLN A O 1
ATOM 1669 N N . ILE A 1 211 ? 14.653 0.814 2.494 1.00 98.38 211 ILE A N 1
ATOM 1670 C CA . ILE A 1 211 ? 14.495 -0.642 2.505 1.00 98.38 211 ILE A CA 1
ATOM 1671 C C . ILE A 1 211 ? 14.423 -1.112 3.952 1.00 98.38 211 ILE A C 1
ATOM 1673 O O . ILE A 1 211 ? 15.436 -1.183 4.650 1.00 98.38 211 ILE A O 1
ATOM 1677 N N . ILE A 1 212 ? 13.207 -1.396 4.417 1.00 98.19 212 ILE A N 1
ATOM 1678 C CA . ILE A 1 212 ? 12.951 -1.707 5.825 1.00 98.19 212 ILE A CA 1
ATOM 1679 C C . ILE A 1 212 ? 12.805 -3.210 6.022 1.00 98.19 212 ILE A C 1
ATOM 1681 O O . ILE A 1 212 ? 11.922 -3.858 5.457 1.00 98.19 212 ILE A O 1
ATOM 1685 N N . GLU A 1 213 ? 13.657 -3.753 6.886 1.00 96.69 213 GLU A N 1
ATOM 1686 C CA . GLU A 1 213 ? 13.726 -5.177 7.209 1.00 96.69 213 GLU A CA 1
ATOM 1687 C C . GLU A 1 213 ? 13.561 -5.362 8.724 1.00 96.69 213 GLU A C 1
ATOM 1689 O O . GLU A 1 213 ? 14.553 -5.390 9.453 1.00 96.69 213 GLU A O 1
ATOM 1694 N N . PRO A 1 214 ? 12.319 -5.457 9.236 1.00 97.50 214 PRO A N 1
ATOM 1695 C CA . PRO A 1 214 ? 12.073 -5.423 10.678 1.00 97.50 214 PRO A CA 1
ATOM 1696 C C . PRO A 1 214 ? 12.747 -6.546 11.480 1.00 97.50 214 PRO A C 1
ATOM 1698 O O . PRO A 1 214 ? 12.951 -6.402 12.681 1.00 97.50 214 PRO A O 1
ATOM 1701 N N . TRP A 1 215 ? 13.051 -7.681 10.840 1.00 96.94 215 TRP A N 1
ATOM 1702 C CA . TRP A 1 215 ? 13.654 -8.858 11.480 1.00 96.94 215 TRP A CA 1
ATOM 1703 C C . TRP A 1 215 ? 15.181 -8.814 11.549 1.00 96.94 215 TRP A C 1
ATOM 1705 O O . TRP A 1 215 ? 15.769 -9.637 12.249 1.00 96.94 215 TRP A O 1
ATOM 1715 N N . GLU A 1 216 ? 15.815 -7.887 10.834 1.00 95.06 216 GLU A N 1
ATOM 1716 C CA . GLU A 1 216 ? 17.269 -7.779 10.804 1.00 95.06 216 GLU A CA 1
ATOM 1717 C C . GLU A 1 216 ? 17.780 -6.985 12.009 1.00 95.06 216 GLU A C 1
ATOM 1719 O O . GLU A 1 216 ? 17.105 -6.101 12.532 1.00 95.06 216 GLU A O 1
ATOM 1724 N N . THR A 1 217 ? 18.991 -7.301 12.470 1.00 92.75 217 THR A N 1
ATOM 1725 C CA . THR A 1 217 ? 19.624 -6.582 13.589 1.00 92.75 217 THR A CA 1
ATOM 1726 C C . THR A 1 217 ? 20.272 -5.271 13.154 1.00 92.75 217 THR A C 1
ATOM 1728 O O . THR A 1 217 ? 20.465 -4.376 13.974 1.00 92.75 217 THR A O 1
ATOM 1731 N N . GLU A 1 218 ? 20.634 -5.170 11.875 1.00 94.31 218 GLU A N 1
ATOM 1732 C CA . GLU A 1 218 ? 21.276 -4.006 11.272 1.00 94.31 218 GLU A CA 1
ATOM 1733 C C . GLU A 1 218 ? 20.488 -3.543 10.045 1.00 94.31 218 GLU A C 1
ATOM 1735 O O . GLU A 1 218 ? 20.086 -4.354 9.203 1.00 94.31 218 GLU A O 1
ATOM 1740 N N . HIS A 1 219 ? 20.337 -2.225 9.903 1.00 95.69 219 HIS A N 1
ATOM 1741 C CA . HIS A 1 219 ? 19.514 -1.602 8.864 1.00 95.69 219 HIS A CA 1
ATOM 1742 C C . HIS A 1 219 ? 20.331 -0.639 7.978 1.00 95.69 219 HIS A C 1
ATOM 1744 O O . HIS A 1 219 ? 20.035 0.549 7.928 1.00 95.69 219 HIS A O 1
ATOM 1750 N N . PRO A 1 220 ? 21.374 -1.106 7.265 1.00 96.31 220 PRO A N 1
ATOM 1751 C CA . PRO A 1 220 ? 22.235 -0.241 6.450 1.00 96.31 220 PRO A CA 1
ATOM 1752 C C . PRO A 1 220 ? 21.528 0.374 5.228 1.00 96.31 220 PRO A C 1
ATOM 1754 O O . PRO A 1 220 ? 22.076 1.275 4.598 1.00 96.31 220 PRO A O 1
ATOM 1757 N N . TYR A 1 221 ? 20.330 -0.107 4.880 1.00 97.31 221 TYR A N 1
ATOM 1758 C CA . TYR A 1 221 ? 19.562 0.328 3.709 1.00 97.31 221 TYR A CA 1
ATOM 1759 C C . TYR A 1 221 ? 18.360 1.221 4.052 1.00 97.31 221 TYR A C 1
ATOM 1761 O O . TYR A 1 221 ? 17.536 1.504 3.179 1.00 97.31 221 TYR A O 1
ATOM 1769 N N . SER A 1 222 ? 18.242 1.672 5.303 1.00 97.56 222 SER A N 1
ATOM 1770 C CA . SER A 1 222 ? 17.166 2.570 5.713 1.00 97.56 222 SER A CA 1
ATOM 1771 C C . SER A 1 222 ? 17.578 3.468 6.875 1.00 97.56 222 SER A C 1
ATOM 1773 O O . SER A 1 222 ? 18.208 3.013 7.825 1.00 97.56 222 SER A O 1
ATOM 1775 N N . ASP A 1 223 ? 17.146 4.726 6.829 1.00 96.81 223 ASP A N 1
ATOM 1776 C CA . ASP A 1 223 ? 17.262 5.673 7.947 1.00 96.81 223 ASP A CA 1
ATOM 1777 C C . ASP A 1 223 ? 16.179 5.436 9.014 1.00 96.81 223 ASP A C 1
ATOM 1779 O O . ASP A 1 223 ? 16.260 5.923 10.143 1.00 96.81 223 ASP A O 1
ATOM 1783 N N . TYR A 1 224 ? 15.165 4.644 8.666 1.00 97.56 224 TYR A N 1
ATOM 1784 C CA . TYR A 1 224 ? 14.043 4.286 9.519 1.00 97.56 224 TYR A CA 1
ATOM 1785 C C . TYR A 1 224 ? 14.125 2.821 9.936 1.00 97.56 224 TYR A C 1
ATOM 1787 O O . TYR A 1 224 ? 14.498 1.947 9.149 1.00 97.56 224 TYR A O 1
ATOM 1795 N N . THR A 1 225 ? 13.700 2.532 11.162 1.00 96.75 225 THR A N 1
ATOM 1796 C CA . THR A 1 225 ? 13.634 1.167 11.686 1.00 96.75 225 THR A CA 1
ATOM 1797 C C . THR A 1 225 ? 12.230 0.858 12.172 1.00 96.75 225 THR A C 1
ATOM 1799 O O . THR A 1 225 ? 11.525 1.722 12.694 1.00 96.75 225 THR A O 1
ATOM 1802 N N . ARG A 1 226 ? 11.820 -0.397 11.989 1.00 98.06 226 ARG A N 1
ATOM 1803 C CA . ARG A 1 226 ? 10.550 -0.949 12.468 1.00 98.06 226 ARG A CA 1
ATOM 1804 C C . ARG A 1 226 ? 10.829 -2.252 13.196 1.00 98.06 226 ARG A C 1
ATOM 1806 O O . ARG A 1 226 ? 11.824 -2.914 12.923 1.00 98.06 226 ARG A O 1
ATOM 1813 N N . LYS A 1 227 ? 9.947 -2.622 14.122 1.00 98.12 227 LYS A N 1
ATOM 1814 C CA . LYS A 1 227 ? 10.000 -3.929 14.787 1.00 98.12 227 LYS A CA 1
ATOM 1815 C C . LYS A 1 227 ? 9.082 -4.920 14.069 1.00 98.12 227 LYS A C 1
ATOM 1817 O O . LYS A 1 227 ? 8.071 -4.486 13.514 1.00 98.12 227 LYS A O 1
ATOM 1822 N N . PRO A 1 228 ? 9.379 -6.231 14.094 1.00 98.38 228 PRO A N 1
ATOM 1823 C CA . PRO A 1 228 ? 8.521 -7.235 13.480 1.00 98.38 228 PRO A CA 1
ATOM 1824 C C . PRO A 1 228 ? 7.108 -7.176 14.043 1.00 98.38 228 PRO A C 1
ATOM 1826 O O . PRO A 1 228 ? 6.932 -7.230 15.257 1.00 98.38 228 PRO A O 1
ATOM 1829 N N . ILE A 1 229 ? 6.101 -7.114 13.176 1.00 98.81 229 ILE A N 1
ATOM 1830 C CA . ILE A 1 229 ? 4.701 -7.224 13.593 1.00 98.81 229 ILE A CA 1
ATOM 1831 C C . ILE A 1 229 ? 4.469 -8.643 14.124 1.00 98.81 229 ILE A C 1
ATOM 1833 O O . ILE A 1 229 ? 4.718 -9.625 13.421 1.00 98.81 229 ILE A O 1
ATOM 1837 N N . ALA A 1 230 ? 3.970 -8.765 15.354 1.00 98.81 230 ALA A N 1
ATOM 1838 C CA . ALA A 1 230 ? 3.757 -10.055 15.995 1.00 98.81 230 ALA A CA 1
ATOM 1839 C C . ALA A 1 230 ? 2.795 -10.929 15.173 1.00 98.81 230 ALA A C 1
ATOM 1841 O O . ALA A 1 230 ? 1.689 -10.506 14.830 1.00 98.81 230 ALA A O 1
ATOM 1842 N N . GLY A 1 231 ? 3.224 -12.150 14.848 1.00 98.44 231 GLY A N 1
ATOM 1843 C CA . GLY A 1 231 ? 2.471 -13.099 14.022 1.00 98.44 231 GLY A CA 1
ATOM 1844 C C . GLY A 1 231 ? 2.613 -12.911 12.504 1.00 98.44 231 GLY A C 1
ATOM 1845 O O . GLY A 1 231 ? 2.046 -13.704 11.749 1.00 98.44 231 GLY A O 1
ATOM 1846 N N . LEU A 1 232 ? 3.353 -11.898 12.035 1.00 98.69 232 LEU A N 1
ATOM 1847 C CA . LEU A 1 232 ? 3.689 -11.718 10.620 1.00 98.69 232 LEU A CA 1
ATOM 1848 C C . LEU A 1 232 ? 5.045 -12.376 10.332 1.00 98.69 232 LEU A C 1
ATOM 1850 O O . LEU A 1 232 ? 5.914 -12.418 11.201 1.00 98.69 232 LEU A O 1
ATOM 1854 N N . THR A 1 233 ? 5.232 -12.898 9.122 1.00 98.12 233 THR A N 1
ATOM 1855 C CA . THR A 1 233 ? 6.528 -13.435 8.678 1.00 98.12 233 THR A CA 1
ATOM 1856 C C . THR A 1 233 ? 7.168 -12.481 7.677 1.00 98.12 233 THR A C 1
ATOM 1858 O O . THR A 1 233 ? 6.465 -11.694 7.037 1.00 98.12 233 THR A O 1
ATOM 1861 N N . ALA A 1 234 ? 8.490 -12.548 7.523 1.00 97.25 234 ALA A N 1
ATOM 1862 C CA . ALA A 1 234 ? 9.216 -11.641 6.640 1.00 97.25 234 ALA A CA 1
ATOM 1863 C C . ALA A 1 234 ? 8.823 -11.808 5.161 1.00 97.25 234 ALA A C 1
ATOM 1865 O O . ALA A 1 234 ? 8.886 -10.859 4.389 1.00 97.25 234 ALA A O 1
ATOM 1866 N N . GLU A 1 235 ? 8.320 -12.978 4.765 1.00 96.69 235 GLU A N 1
ATOM 1867 C CA . GLU A 1 235 ? 7.826 -13.246 3.410 1.00 96.69 235 GLU A CA 1
ATOM 1868 C C . GLU A 1 235 ? 6.538 -12.467 3.085 1.00 96.69 235 GLU A C 1
ATOM 1870 O O . GLU A 1 235 ? 6.181 -12.321 1.917 1.00 96.69 235 GLU A O 1
ATOM 1875 N N . ARG A 1 236 ? 5.836 -11.965 4.112 1.00 98.19 236 ARG A N 1
ATOM 1876 C CA . ARG A 1 236 ? 4.580 -11.204 3.997 1.00 98.19 236 ARG A CA 1
ATOM 1877 C C . ARG A 1 236 ? 4.743 -9.705 4.287 1.00 98.19 236 ARG A C 1
ATOM 1879 O O . ARG A 1 236 ? 3.741 -8.997 4.389 1.00 98.19 236 ARG A O 1
ATOM 1886 N N . TYR A 1 237 ? 5.977 -9.215 4.419 1.00 98.62 237 TYR A N 1
ATOM 1887 C CA . TYR A 1 237 ? 6.273 -7.801 4.659 1.00 98.62 237 TYR A CA 1
ATOM 1888 C C . TYR A 1 237 ? 7.023 -7.180 3.475 1.00 98.62 237 TYR A C 1
ATOM 1890 O O . TYR A 1 237 ? 8.160 -7.549 3.196 1.00 98.62 237 TYR A O 1
ATOM 1898 N N . GLY A 1 238 ? 6.409 -6.224 2.782 1.00 98.12 238 GLY A N 1
ATOM 1899 C CA . GLY A 1 238 ? 7.042 -5.476 1.701 1.00 98.12 238 GLY A CA 1
ATOM 1900 C C . GLY A 1 238 ? 8.105 -4.518 2.227 1.00 98.12 238 GLY A C 1
ATOM 1901 O O . GLY A 1 238 ? 7.780 -3.499 2.837 1.00 98.12 238 GLY A O 1
ATOM 1902 N N . SER A 1 239 ? 9.370 -4.852 1.968 1.00 98.19 239 SER A N 1
ATOM 1903 C CA . SER A 1 239 ? 10.529 -4.059 2.390 1.00 98.19 239 SER A CA 1
ATOM 1904 C C . SER A 1 239 ? 10.831 -2.869 1.490 1.00 98.19 239 SER A C 1
ATOM 1906 O O . SER A 1 239 ? 11.587 -2.009 1.915 1.00 98.19 239 SER A O 1
ATOM 1908 N N . VAL A 1 240 ? 10.282 -2.821 0.272 1.00 98.44 240 VAL A N 1
ATOM 1909 C CA . VAL A 1 240 ? 10.548 -1.756 -0.705 1.00 98.44 240 VAL A CA 1
ATOM 1910 C C . VAL A 1 240 ? 9.260 -1.007 -1.021 1.00 98.44 240 VAL 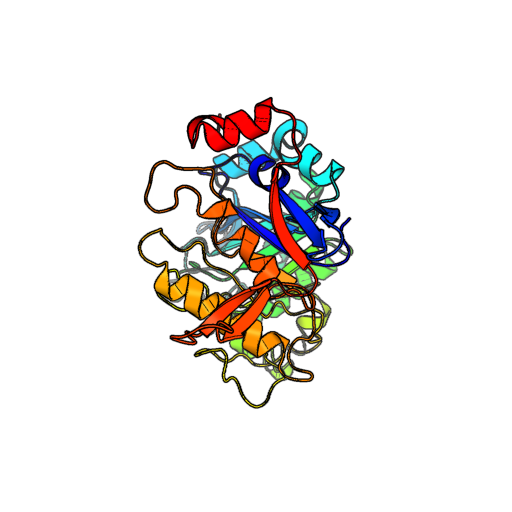A C 1
ATOM 1912 O O . VAL A 1 240 ? 8.321 -1.587 -1.574 1.00 98.44 240 VAL A O 1
ATOM 1915 N N . ASN A 1 241 ? 9.252 0.291 -0.720 1.00 98.12 241 ASN A N 1
ATOM 1916 C CA . ASN A 1 241 ? 8.200 1.222 -1.106 1.00 98.12 241 ASN A CA 1
ATOM 1917 C C . ASN A 1 241 ? 8.777 2.356 -1.965 1.00 98.12 241 ASN A C 1
ATOM 1919 O O . ASN A 1 241 ? 9.434 3.270 -1.468 1.00 98.12 241 ASN A O 1
ATOM 1923 N N . MET A 1 242 ? 8.567 2.253 -3.274 1.00 97.88 242 MET A N 1
ATOM 1924 C CA . MET A 1 242 ? 9.103 3.159 -4.278 1.00 97.88 242 MET A CA 1
ATOM 1925 C C . MET A 1 242 ? 8.270 4.450 -4.336 1.00 97.88 242 MET A C 1
ATOM 1927 O O . MET A 1 242 ? 7.050 4.357 -4.489 1.00 97.88 242 MET A O 1
ATOM 1931 N N . PRO A 1 243 ? 8.891 5.641 -4.257 1.00 97.31 243 PRO A N 1
ATOM 1932 C CA . PRO A 1 243 ? 8.259 6.922 -4.576 1.00 97.31 243 PRO A CA 1
ATOM 1933 C C . PRO A 1 243 ? 8.331 7.234 -6.079 1.00 97.31 243 PRO A C 1
ATOM 1935 O O . PRO A 1 243 ? 9.248 6.811 -6.790 1.00 97.31 243 PRO A O 1
ATOM 1938 N N . LEU A 1 244 ? 7.388 8.035 -6.572 1.00 97.38 244 LEU A N 1
ATOM 1939 C CA . LEU A 1 244 ? 7.439 8.590 -7.924 1.00 97.38 244 LEU A CA 1
ATOM 1940 C C . LEU A 1 244 ? 8.357 9.822 -7.959 1.00 97.38 244 LEU A C 1
ATOM 1942 O O . LEU A 1 244 ? 7.929 10.941 -7.713 1.00 97.38 244 LEU A O 1
ATOM 1946 N N . TYR A 1 245 ? 9.635 9.631 -8.284 1.00 97.38 245 TYR A N 1
ATOM 1947 C CA . TYR A 1 245 ? 10.596 10.738 -8.336 1.00 97.38 245 TYR A CA 1
ATOM 1948 C C . TYR A 1 245 ? 10.360 11.703 -9.515 1.00 97.38 245 TYR A C 1
ATOM 1950 O O . TYR A 1 245 ? 10.254 11.254 -10.666 1.00 97.38 245 TYR A O 1
ATOM 1958 N N . PRO A 1 246 ? 10.421 13.033 -9.303 1.00 96.62 246 PRO A N 1
ATOM 1959 C CA . PRO A 1 246 ? 10.381 14.007 -10.390 1.00 96.62 246 PRO A CA 1
ATOM 1960 C C . PRO A 1 246 ? 11.648 13.925 -11.253 1.00 96.62 246 PRO A C 1
ATOM 1962 O O . PRO A 1 246 ? 12.680 13.381 -10.848 1.00 96.62 246 PRO A O 1
ATOM 1965 N N . LYS A 1 247 ? 11.612 14.491 -12.464 1.00 94.38 247 LYS A N 1
ATOM 1966 C CA . LYS A 1 247 ? 12.753 14.563 -13.400 1.00 94.38 247 LYS A CA 1
ATOM 1967 C C . LYS A 1 247 ? 14.008 15.161 -12.749 1.00 94.38 247 LYS A C 1
ATOM 1969 O O . LYS A 1 247 ? 15.106 14.667 -12.980 1.00 94.38 247 LYS A O 1
ATOM 1974 N N . SER A 1 248 ? 13.840 16.150 -11.872 1.00 95.50 248 SER A N 1
ATOM 1975 C CA . SER A 1 248 ? 14.926 16.783 -11.110 1.00 95.50 248 SER A CA 1
ATOM 1976 C C . SER A 1 248 ? 15.641 15.846 -10.126 1.00 95.50 248 SER A C 1
ATOM 1978 O O . SER A 1 248 ? 16.798 16.093 -9.798 1.00 95.50 248 SER A O 1
ATOM 1980 N N . ALA A 1 249 ? 14.997 14.764 -9.683 1.00 96.56 249 ALA A N 1
ATOM 1981 C CA . ALA A 1 249 ? 15.520 13.822 -8.691 1.00 96.56 249 ALA A CA 1
ATOM 1982 C C . ALA A 1 249 ? 16.220 12.595 -9.318 1.00 96.56 249 ALA A C 1
ATOM 1984 O O . ALA A 1 249 ? 16.283 11.525 -8.719 1.00 96.56 249 ALA A O 1
ATOM 1985 N N . GLU A 1 250 ? 16.770 12.717 -10.532 1.00 93.81 250 GLU A N 1
ATOM 1986 C CA . GLU A 1 250 ? 17.457 11.605 -11.214 1.00 93.81 250 GLU A CA 1
ATOM 1987 C C . GLU A 1 250 ? 18.641 11.037 -10.411 1.00 93.81 250 GLU A C 1
ATOM 1989 O O . GLU A 1 250 ? 18.846 9.824 -10.385 1.00 93.81 250 GLU A O 1
ATOM 1994 N N . GLY A 1 251 ? 19.383 11.892 -9.699 1.00 95.44 251 GLY A N 1
ATOM 1995 C CA . GLY A 1 251 ? 20.457 11.445 -8.808 1.00 95.44 251 GLY A CA 1
ATOM 1996 C C . GLY A 1 251 ? 19.954 10.535 -7.682 1.00 95.44 251 GLY A C 1
ATOM 1997 O O . GLY A 1 251 ? 20.558 9.494 -7.427 1.00 95.44 251 GLY A O 1
ATOM 1998 N N . ILE A 1 252 ? 18.817 10.886 -7.071 1.00 97.25 252 ILE A N 1
ATOM 1999 C CA . ILE A 1 252 ? 18.181 10.107 -5.998 1.00 97.25 252 ILE A CA 1
ATOM 2000 C C . ILE A 1 252 ? 17.664 8.774 -6.544 1.00 97.25 252 ILE A C 1
ATOM 2002 O O . ILE A 1 252 ? 17.884 7.732 -5.930 1.00 97.25 252 ILE A O 1
ATOM 2006 N N . LEU A 1 253 ? 17.047 8.774 -7.730 1.00 96.44 253 LEU A N 1
ATOM 2007 C CA . LEU A 1 253 ? 16.616 7.544 -8.400 1.00 96.44 253 LEU A CA 1
ATOM 2008 C C . LEU A 1 253 ? 17.800 6.596 -8.648 1.00 96.44 253 LEU A C 1
ATOM 2010 O O . LEU A 1 253 ? 17.725 5.416 -8.310 1.00 96.44 253 LEU A O 1
ATOM 2014 N N . ASN A 1 254 ? 18.909 7.100 -9.194 1.00 94.75 254 ASN A N 1
ATOM 2015 C CA . ASN A 1 254 ? 20.096 6.284 -9.462 1.00 94.75 254 ASN A CA 1
ATOM 2016 C C . ASN A 1 254 ? 20.709 5.716 -8.173 1.00 94.75 254 ASN A C 1
ATOM 2018 O O . ASN A 1 254 ? 21.080 4.541 -8.131 1.00 94.75 254 ASN A O 1
ATOM 2022 N N . ALA A 1 255 ? 20.772 6.519 -7.109 1.00 96.19 255 ALA A N 1
ATOM 2023 C CA . ALA A 1 255 ? 21.237 6.062 -5.804 1.00 96.19 255 ALA A CA 1
ATOM 2024 C C . ALA A 1 255 ? 20.293 5.013 -5.190 1.00 96.19 255 ALA A C 1
ATOM 2026 O O . ALA A 1 255 ? 20.753 3.983 -4.701 1.00 96.19 255 ALA A O 1
ATOM 2027 N N . SER A 1 256 ? 18.979 5.196 -5.333 1.00 97.44 256 SER A N 1
ATOM 2028 C CA . SER A 1 256 ? 17.955 4.235 -4.901 1.00 97.44 256 SER A CA 1
ATOM 2029 C C . SER A 1 256 ? 18.095 2.890 -5.607 1.00 97.44 256 SER A C 1
ATOM 2031 O O . SER A 1 256 ? 18.045 1.841 -4.965 1.00 97.44 256 SER A O 1
ATOM 2033 N N . LYS A 1 257 ? 18.333 2.896 -6.925 1.00 96.31 257 LYS A N 1
ATOM 2034 C CA . LYS A 1 257 ? 18.585 1.665 -7.683 1.00 96.31 257 LYS A CA 1
ATOM 2035 C C . LYS A 1 257 ? 19.860 0.974 -7.212 1.00 96.31 257 LYS A C 1
ATOM 2037 O O . LYS A 1 257 ? 19.830 -0.226 -6.955 1.00 96.31 257 LYS A O 1
ATOM 2042 N N . LYS A 1 258 ? 20.959 1.722 -7.037 1.00 96.00 258 LYS A N 1
ATOM 2043 C CA . LYS A 1 258 ? 22.205 1.181 -6.472 1.00 96.00 258 LYS A CA 1
ATOM 2044 C C . LYS A 1 258 ? 21.945 0.534 -5.112 1.00 96.00 258 LYS A C 1
ATOM 2046 O O . LYS A 1 258 ? 22.351 -0.605 -4.906 1.00 96.00 258 LYS A O 1
ATOM 2051 N N . LYS A 1 259 ? 21.238 1.228 -4.216 1.00 97.00 259 LYS A N 1
ATOM 2052 C CA . LYS A 1 259 ? 20.876 0.730 -2.885 1.00 97.00 259 LYS A CA 1
ATOM 2053 C C . LYS A 1 259 ? 20.111 -0.594 -2.968 1.00 97.00 259 LYS A C 1
ATOM 2055 O O . LYS A 1 259 ? 20.534 -1.565 -2.352 1.00 97.00 259 LYS A O 1
ATOM 2060 N N . ALA A 1 260 ? 19.055 -0.661 -3.779 1.00 97.44 260 ALA A N 1
ATOM 2061 C CA . ALA A 1 260 ? 18.258 -1.875 -3.965 1.00 97.44 260 ALA A CA 1
ATOM 2062 C C . ALA A 1 260 ? 19.060 -3.042 -4.564 1.00 97.44 260 ALA A C 1
ATOM 2064 O O . ALA A 1 260 ? 18.896 -4.184 -4.135 1.00 97.44 260 ALA A O 1
ATOM 2065 N N . ILE A 1 261 ? 19.963 -2.763 -5.510 1.00 96.31 261 ILE A N 1
ATOM 2066 C CA . ILE A 1 261 ? 20.831 -3.781 -6.115 1.00 96.31 261 ILE A CA 1
ATOM 2067 C C . ILE A 1 261 ? 21.845 -4.327 -5.101 1.00 96.31 261 ILE A C 1
ATOM 2069 O O . ILE A 1 261 ? 22.098 -5.530 -5.082 1.00 96.31 261 ILE A O 1
ATOM 2073 N N . MET A 1 262 ? 22.431 -3.464 -4.266 1.00 95.50 262 MET A N 1
ATOM 2074 C CA . MET A 1 262 ? 23.341 -3.899 -3.203 1.00 95.50 262 MET A CA 1
ATOM 2075 C C . MET A 1 262 ? 22.593 -4.727 -2.155 1.00 95.50 262 MET A C 1
ATOM 2077 O O . MET A 1 262 ? 23.045 -5.817 -1.817 1.00 95.50 262 MET A O 1
ATOM 2081 N N . TRP A 1 263 ? 21.415 -4.258 -1.734 1.00 97.06 263 TRP A N 1
ATOM 2082 C CA . TRP A 1 263 ? 20.555 -4.952 -0.780 1.00 97.06 263 TRP A CA 1
ATOM 2083 C C . TRP A 1 263 ? 20.177 -6.363 -1.235 1.00 97.06 263 TRP A C 1
ATOM 2085 O O . TRP A 1 263 ? 20.384 -7.313 -0.485 1.00 97.06 263 TRP A O 1
ATOM 2095 N N . LYS A 1 264 ? 19.674 -6.535 -2.467 1.00 94.94 264 LYS A N 1
ATOM 2096 C CA . LYS A 1 264 ? 19.261 -7.868 -2.943 1.00 94.94 264 LYS A CA 1
ATOM 2097 C C . LYS A 1 264 ? 20.426 -8.856 -3.062 1.00 94.94 264 LYS A C 1
ATOM 2099 O O . LYS A 1 264 ? 20.213 -10.053 -2.935 1.00 94.94 264 LYS A O 1
ATOM 2104 N N . LYS A 1 265 ? 21.645 -8.364 -3.329 1.00 92.44 265 LYS A N 1
ATOM 2105 C CA . LYS A 1 265 ? 22.852 -9.197 -3.466 1.00 92.44 265 LYS A CA 1
ATOM 2106 C C . LYS A 1 265 ? 23.425 -9.621 -2.116 1.00 92.44 265 LYS A C 1
ATOM 2108 O O . LYS A 1 265 ? 24.239 -10.543 -2.073 1.00 92.44 265 LYS A O 1
ATOM 2113 N N . GLU A 1 266 ? 23.055 -8.941 -1.035 1.00 92.62 266 GLU A N 1
ATOM 2114 C CA . GLU A 1 266 ? 23.502 -9.307 0.299 1.00 92.62 266 GLU A CA 1
ATOM 2115 C C . GLU A 1 266 ? 22.803 -10.591 0.749 1.00 92.62 266 GLU A C 1
ATOM 2117 O O . GLU A 1 266 ? 21.574 -10.709 0.732 1.00 92.62 266 GLU A O 1
ATOM 2122 N N . GLU A 1 267 ? 23.615 -11.581 1.116 1.00 88.12 267 GLU A N 1
ATOM 2123 C CA . GLU A 1 267 ? 23.140 -12.930 1.386 1.00 88.12 267 GLU A CA 1
ATOM 2124 C C . GLU A 1 267 ? 22.067 -12.925 2.479 1.00 88.12 267 GLU A C 1
ATOM 2126 O O . GLU A 1 267 ? 22.246 -12.367 3.560 1.00 88.12 267 GLU A O 1
ATOM 2131 N N . ASN A 1 268 ? 20.950 -13.595 2.195 1.00 87.44 268 ASN A N 1
ATOM 2132 C CA . ASN A 1 268 ? 19.829 -13.771 3.109 1.00 87.44 268 ASN A CA 1
ATOM 2133 C C . ASN A 1 268 ? 19.109 -12.486 3.547 1.00 87.44 268 ASN A C 1
ATOM 2135 O O . ASN A 1 268 ? 18.270 -12.603 4.431 1.00 87.44 268 ASN A O 1
ATOM 2139 N N . ARG A 1 269 ? 19.331 -11.306 2.958 1.00 91.94 269 ARG A N 1
ATOM 2140 C CA . ARG A 1 269 ? 18.537 -10.113 3.315 1.00 91.94 269 ARG A CA 1
ATOM 2141 C C . ARG A 1 269 ? 17.145 -10.119 2.691 1.00 91.94 269 ARG A C 1
ATOM 2143 O O . ARG A 1 269 ? 16.136 -10.211 3.386 1.00 91.94 269 ARG A O 1
ATOM 2150 N N . LYS A 1 270 ? 17.069 -10.136 1.362 1.00 94.88 270 LYS A N 1
ATOM 2151 C CA . LYS A 1 270 ? 15.795 -10.090 0.635 1.00 94.88 270 LYS A CA 1
ATOM 2152 C C . LYS A 1 270 ? 14.947 -11.353 0.858 1.00 94.88 270 LYS A C 1
ATOM 2154 O O . LYS A 1 270 ? 15.259 -12.426 0.350 1.00 94.88 270 LYS A O 1
ATOM 2159 N N . LYS A 1 271 ? 13.838 -11.217 1.598 1.00 94.81 271 LYS A N 1
ATOM 2160 C CA . LYS A 1 271 ? 12.951 -12.341 1.982 1.00 94.81 271 LYS A CA 1
ATOM 2161 C C . LYS A 1 271 ? 11.760 -12.576 1.049 1.00 94.81 271 LYS A C 1
ATOM 2163 O O . LYS A 1 271 ? 11.102 -13.607 1.149 1.00 94.81 271 LYS A O 1
ATOM 2168 N N . ASN A 1 272 ? 11.434 -11.623 0.179 1.00 94.88 272 ASN A N 1
ATOM 2169 C CA . ASN A 1 272 ? 10.291 -11.711 -0.730 1.00 94.88 272 ASN A CA 1
ATOM 2170 C C . ASN A 1 272 ? 10.470 -10.820 -1.971 1.00 94.88 272 ASN A C 1
ATOM 2172 O O . ASN A 1 272 ? 11.435 -10.065 -2.084 1.00 94.88 272 ASN A O 1
ATOM 2176 N N . ASN A 1 273 ? 9.513 -10.922 -2.894 1.00 95.50 273 ASN A N 1
ATOM 2177 C CA . ASN A 1 273 ? 9.411 -10.117 -4.114 1.00 95.50 273 ASN A CA 1
ATOM 2178 C C . ASN A 1 273 ? 8.206 -9.159 -4.063 1.00 95.50 273 ASN A C 1
ATOM 2180 O O . ASN A 1 273 ? 7.520 -8.960 -5.067 1.00 95.50 273 ASN A O 1
ATOM 2184 N N . ILE A 1 274 ? 7.894 -8.612 -2.887 1.00 97.88 274 ILE A N 1
ATOM 2185 C CA . ILE A 1 274 ? 6.848 -7.600 -2.741 1.00 97.88 274 ILE A CA 1
ATOM 2186 C C . ILE A 1 274 ? 7.460 -6.234 -3.064 1.00 97.88 274 ILE A C 1
ATOM 2188 O O . ILE A 1 274 ? 8.458 -5.841 -2.462 1.00 97.88 274 ILE A O 1
ATOM 2192 N N . ILE A 1 275 ? 6.847 -5.502 -3.992 1.00 98.00 275 ILE A N 1
ATOM 2193 C CA . ILE A 1 275 ? 7.203 -4.117 -4.309 1.00 98.00 275 ILE A CA 1
ATOM 2194 C C . ILE A 1 275 ? 5.970 -3.235 -4.218 1.00 98.00 275 ILE A C 1
ATOM 2196 O O . ILE A 1 275 ? 4.937 -3.500 -4.836 1.00 98.00 275 ILE A O 1
ATOM 2200 N N . VAL A 1 276 ? 6.088 -2.173 -3.434 1.00 98.69 276 VAL A N 1
ATOM 2201 C CA . VAL A 1 276 ? 5.035 -1.179 -3.288 1.00 98.69 276 VAL A CA 1
ATOM 2202 C C . VAL A 1 276 ? 5.416 0.042 -4.093 1.00 98.69 276 VAL A C 1
ATOM 2204 O O . VAL A 1 276 ? 6.545 0.517 -4.030 1.00 98.69 276 VAL A O 1
ATOM 2207 N N . PHE A 1 277 ? 4.461 0.536 -4.857 1.00 98.25 277 PHE A N 1
ATOM 2208 C CA . PHE A 1 277 ? 4.531 1.802 -5.554 1.00 98.25 277 PHE A CA 1
ATOM 2209 C C . PHE A 1 277 ? 3.675 2.774 -4.737 1.00 98.25 277 PHE A C 1
ATOM 2211 O O . PHE A 1 277 ? 2.456 2.826 -4.905 1.00 98.25 277 PHE A O 1
ATOM 2218 N N . GLY A 1 278 ? 4.307 3.458 -3.778 1.00 95.81 278 GLY A N 1
ATOM 2219 C CA . GLY A 1 278 ? 3.633 4.195 -2.701 1.00 95.81 278 GLY A CA 1
ATOM 2220 C C . GLY A 1 278 ? 3.100 5.574 -3.066 1.00 95.81 278 GLY A C 1
ATOM 2221 O O . GLY A 1 278 ? 2.328 6.143 -2.296 1.00 95.81 278 GLY A O 1
ATOM 2222 N N . SER A 1 279 ? 3.487 6.113 -4.218 1.00 96.62 279 SER A N 1
ATOM 2223 C CA . SER A 1 279 ? 2.844 7.280 -4.822 1.00 96.62 279 SER A CA 1
ATOM 2224 C C . SER A 1 279 ? 1.607 6.853 -5.619 1.00 96.62 279 SER A C 1
ATOM 2226 O O . SER A 1 279 ? 1.566 5.763 -6.198 1.00 96.62 279 SER A O 1
ATOM 2228 N N . ASP A 1 280 ? 0.601 7.728 -5.688 1.00 95.69 280 ASP A N 1
ATOM 2229 C CA . ASP A 1 280 ? -0.568 7.479 -6.532 1.00 95.69 280 ASP A CA 1
ATOM 2230 C C . ASP A 1 280 ? -0.142 7.341 -8.003 1.00 95.69 280 ASP A C 1
ATOM 2232 O O . ASP A 1 280 ? 0.665 8.121 -8.510 1.00 95.69 280 ASP A O 1
ATOM 2236 N N . MET A 1 281 ? -0.703 6.349 -8.694 1.00 94.50 281 MET A N 1
ATOM 2237 C CA . MET A 1 281 ? -0.518 6.165 -10.130 1.00 94.50 281 MET A CA 1
ATOM 2238 C C . MET A 1 281 ? -1.008 7.405 -10.885 1.00 94.50 281 MET A C 1
ATOM 2240 O O . MET A 1 281 ? -2.113 7.893 -10.631 1.00 94.50 281 MET A O 1
ATOM 2244 N N . ILE A 1 282 ? -0.217 7.856 -11.859 1.00 92.75 282 ILE A N 1
ATOM 2245 C CA . ILE A 1 282 ? -0.578 8.946 -12.770 1.00 92.75 282 ILE A CA 1
ATOM 2246 C C . ILE A 1 282 ? -0.444 8.513 -14.236 1.00 92.75 282 ILE A C 1
ATOM 2248 O O . ILE A 1 282 ? 0.229 7.530 -14.548 1.00 92.75 282 ILE A O 1
ATOM 2252 N N . SER A 1 283 ? -1.106 9.232 -15.142 1.00 89.38 283 SER A N 1
ATOM 2253 C CA . SER A 1 283 ? -0.830 9.133 -16.581 1.00 89.38 283 SER A CA 1
ATOM 2254 C C . SER A 1 283 ? 0.461 9.878 -16.937 1.00 89.38 283 SER A C 1
ATOM 2256 O O . SER A 1 283 ? 1.078 10.497 -16.069 1.00 89.38 283 SER A O 1
ATOM 2258 N N . ASP A 1 284 ? 0.860 9.860 -18.209 1.00 86.50 284 ASP A N 1
ATOM 2259 C CA . ASP A 1 284 ? 1.998 10.647 -18.676 1.00 86.50 284 ASP A CA 1
ATOM 2260 C C . ASP A 1 284 ? 1.660 12.151 -18.715 1.00 86.50 284 ASP A C 1
ATOM 2262 O O . ASP A 1 284 ? 1.262 12.734 -19.727 1.00 86.50 284 ASP A O 1
ATOM 2266 N N . GLU A 1 285 ? 1.719 12.789 -17.548 1.00 84.75 285 GLU A N 1
ATOM 2267 C CA . GLU A 1 285 ? 1.454 14.212 -17.393 1.00 84.75 285 GLU A CA 1
ATOM 2268 C C . GLU A 1 285 ? 2.614 15.041 -17.958 1.00 84.75 285 GLU A C 1
ATOM 2270 O O . GLU A 1 285 ? 3.779 14.808 -17.643 1.00 84.75 285 GLU A O 1
ATOM 2275 N N . GLN A 1 286 ? 2.299 16.093 -18.724 1.00 84.44 286 GLN A N 1
ATOM 2276 C CA . GLN A 1 286 ? 3.280 17.078 -19.202 1.00 84.44 286 GLN A CA 1
ATOM 2277 C C . GLN A 1 286 ? 3.748 18.004 -18.062 1.00 84.44 286 GLN A C 1
ATOM 2279 O O . GLN A 1 286 ? 3.508 19.213 -18.070 1.00 84.44 286 GLN A O 1
ATOM 2284 N N . ASN A 1 287 ? 4.380 17.431 -17.040 1.00 89.94 287 ASN A N 1
ATOM 2285 C CA . ASN A 1 287 ? 4.878 18.134 -15.864 1.00 89.94 287 ASN A CA 1
ATOM 2286 C C . ASN A 1 287 ? 6.248 17.588 -15.413 1.00 89.94 287 ASN A C 1
ATOM 2288 O O . ASN A 1 287 ? 7.042 17.079 -16.211 1.00 89.94 287 ASN A O 1
ATOM 2292 N N . GLN A 1 288 ? 6.573 17.748 -14.129 1.00 92.69 288 GLN A N 1
ATOM 2293 C CA . GLN A 1 288 ? 7.835 17.284 -13.559 1.00 92.69 288 GLN A CA 1
ATOM 2294 C C . GLN A 1 288 ? 7.979 15.754 -13.502 1.00 92.69 288 GLN A C 1
ATOM 2296 O O . GLN A 1 288 ? 9.100 15.291 -13.317 1.00 92.69 288 GLN A O 1
ATOM 2301 N N . TYR A 1 289 ? 6.909 14.983 -13.715 1.00 93.06 289 TYR A N 1
ATOM 2302 C CA . TYR A 1 289 ? 6.888 13.514 -13.680 1.00 93.06 289 TYR A CA 1
ATOM 2303 C C . TYR A 1 289 ? 6.727 12.857 -15.059 1.00 93.06 289 TYR A C 1
ATOM 2305 O O . TYR A 1 289 ? 6.633 11.636 -15.140 1.00 93.06 289 TYR A O 1
ATOM 2313 N N . GLU A 1 290 ? 6.725 13.636 -16.141 1.00 89.88 290 GLU A N 1
ATOM 2314 C CA . GLU A 1 290 ? 6.646 13.129 -17.519 1.00 89.88 290 GLU A CA 1
ATOM 2315 C C . GLU A 1 290 ? 7.637 11.968 -17.758 1.00 89.88 290 GLU A C 1
ATOM 2317 O O . GLU A 1 290 ? 8.818 12.060 -17.394 1.00 89.88 290 GLU A O 1
ATOM 2322 N N . TYR A 1 291 ? 7.148 10.871 -18.337 1.00 88.38 291 TYR A N 1
ATOM 2323 C CA . TYR A 1 291 ? 7.812 9.581 -18.569 1.00 88.38 291 TYR A CA 1
ATOM 2324 C C . TYR A 1 291 ? 8.303 8.828 -17.318 1.00 88.38 291 TYR A C 1
ATOM 2326 O O . TYR A 1 291 ? 8.865 7.733 -17.448 1.00 88.38 291 TYR A O 1
ATOM 2334 N N . ARG A 1 292 ? 8.124 9.370 -16.102 1.00 92.06 292 ARG A N 1
ATOM 2335 C CA . ARG A 1 292 ? 8.664 8.775 -14.864 1.00 92.06 292 ARG A CA 1
ATOM 2336 C C . ARG A 1 292 ? 7.900 7.550 -14.398 1.00 92.06 292 ARG A C 1
ATOM 2338 O O . ARG A 1 292 ? 8.518 6.693 -13.770 1.00 92.06 292 ARG A O 1
ATOM 2345 N N . MET A 1 293 ? 6.618 7.436 -14.742 1.00 92.62 293 MET A N 1
ATOM 2346 C CA . MET A 1 293 ? 5.826 6.241 -14.447 1.00 92.62 293 MET A CA 1
ATOM 2347 C C . MET A 1 293 ? 6.476 4.983 -15.030 1.00 92.62 293 MET A C 1
ATOM 2349 O O . MET A 1 293 ? 6.703 4.021 -14.306 1.00 92.62 293 MET A O 1
ATOM 2353 N N . GLU A 1 294 ? 6.868 5.010 -16.303 1.00 91.31 294 GLU A N 1
ATOM 2354 C CA . GLU A 1 294 ? 7.505 3.860 -16.952 1.00 91.31 294 GLU A CA 1
ATOM 2355 C C . GLU A 1 294 ? 9.004 3.770 -16.645 1.00 91.31 294 GLU A C 1
ATOM 2357 O O . GLU A 1 294 ? 9.478 2.722 -16.216 1.00 91.31 294 GLU A O 1
ATOM 2362 N N . ASN A 1 295 ? 9.750 4.867 -16.838 1.00 88.69 295 ASN A N 1
ATOM 2363 C CA . ASN A 1 295 ? 11.221 4.851 -16.924 1.00 88.69 295 ASN A CA 1
ATOM 2364 C C . ASN A 1 295 ? 11.952 5.108 -15.596 1.00 88.69 295 ASN A C 1
ATOM 2366 O O . ASN A 1 295 ? 13.162 5.344 -15.574 1.00 88.69 295 ASN A O 1
ATOM 2370 N N . GLY A 1 296 ? 11.230 5.120 -14.482 1.00 92.19 296 GLY A N 1
ATOM 2371 C CA . GLY A 1 296 ? 11.831 5.289 -13.163 1.00 92.19 296 GLY A CA 1
ATOM 2372 C C . GLY A 1 296 ? 11.053 4.551 -12.096 1.00 92.19 296 GLY A C 1
ATOM 2373 O O . GLY A 1 296 ? 11.634 3.747 -11.373 1.00 92.19 296 GLY A O 1
ATOM 2374 N N . TYR A 1 297 ? 9.749 4.802 -12.046 1.00 96.75 297 TYR A N 1
ATOM 2375 C CA . TYR A 1 297 ? 8.849 4.243 -11.057 1.00 96.75 297 TYR A CA 1
ATOM 2376 C C . TYR A 1 297 ? 8.650 2.746 -11.283 1.00 96.75 297 TYR A C 1
ATOM 2378 O O . TYR A 1 297 ? 9.297 1.950 -10.615 1.00 96.75 297 TYR A O 1
ATOM 2386 N N . LEU A 1 298 ? 7.863 2.338 -12.280 1.00 96.94 298 LEU A N 1
ATOM 2387 C CA . LEU A 1 298 ? 7.531 0.929 -12.510 1.00 96.94 298 LEU A CA 1
ATOM 2388 C C . LEU A 1 298 ? 8.755 0.089 -12.906 1.00 96.94 298 LEU A C 1
ATOM 2390 O O . LEU A 1 298 ? 8.899 -1.043 -12.436 1.00 96.94 298 LEU A O 1
ATOM 2394 N N . SER A 1 299 ? 9.692 0.642 -13.690 1.00 95.56 299 SER A N 1
ATOM 2395 C CA . SER A 1 299 ? 10.933 -0.056 -14.066 1.00 95.56 299 SER A CA 1
ATOM 2396 C C . SER A 1 299 ? 11.831 -0.404 -12.875 1.00 95.56 299 SER A C 1
ATOM 2398 O O . SER A 1 299 ? 12.741 -1.222 -13.015 1.00 95.56 299 SER A O 1
ATOM 2400 N N . PHE A 1 300 ? 11.597 0.187 -11.694 1.00 97.12 300 PHE A N 1
ATOM 2401 C CA . PHE A 1 300 ? 12.355 -0.116 -10.479 1.00 97.12 300 PHE A CA 1
ATOM 2402 C C . PHE A 1 300 ? 12.282 -1.597 -10.080 1.00 97.12 300 PHE A C 1
ATOM 2404 O O . PHE A 1 300 ? 13.180 -2.098 -9.406 1.00 97.12 300 PHE A O 1
ATOM 2411 N N . ILE A 1 301 ? 11.280 -2.337 -10.565 1.00 96.50 301 ILE A N 1
ATOM 2412 C CA . ILE A 1 301 ? 11.190 -3.793 -10.397 1.00 96.50 301 ILE A CA 1
ATOM 2413 C C . ILE A 1 301 ? 12.473 -4.521 -10.840 1.00 96.50 301 ILE A C 1
ATOM 2415 O O . ILE A 1 301 ? 12.905 -5.470 -10.189 1.00 96.50 301 ILE A O 1
ATOM 2419 N N . GLY A 1 302 ? 13.158 -4.022 -11.878 1.00 96.06 302 GLY A N 1
ATOM 2420 C CA . GLY A 1 302 ? 14.438 -4.570 -12.327 1.00 96.06 302 GLY A CA 1
ATOM 2421 C C . GLY A 1 302 ? 15.556 -4.418 -11.293 1.00 96.06 302 GLY A C 1
ATOM 2422 O O . GLY A 1 302 ? 16.441 -5.270 -11.218 1.00 96.06 302 GLY A O 1
ATOM 2423 N N . ALA A 1 303 ? 15.515 -3.379 -10.452 1.00 96.19 303 ALA A N 1
ATOM 2424 C CA . ALA A 1 303 ? 16.511 -3.157 -9.407 1.00 96.19 303 ALA A CA 1
ATOM 2425 C C . ALA A 1 303 ? 16.412 -4.202 -8.291 1.00 96.19 303 ALA A C 1
ATOM 2427 O O . ALA A 1 303 ? 17.447 -4.603 -7.765 1.00 96.19 303 ALA A O 1
ATOM 2428 N N . ILE A 1 304 ? 15.209 -4.704 -7.994 1.00 96.06 304 ILE A N 1
ATOM 2429 C CA . ILE A 1 304 ? 14.977 -5.715 -6.950 1.00 96.06 304 ILE A CA 1
ATOM 2430 C C . ILE A 1 304 ? 14.924 -7.156 -7.485 1.00 96.06 304 ILE A C 1
ATOM 2432 O O . ILE A 1 304 ? 15.018 -8.097 -6.702 1.00 96.06 304 ILE A O 1
ATOM 2436 N N . ALA A 1 305 ? 14.777 -7.354 -8.797 1.00 95.69 305 ALA A N 1
ATOM 2437 C CA . ALA A 1 305 ? 14.765 -8.683 -9.403 1.00 95.69 305 ALA A CA 1
ATOM 2438 C C . ALA A 1 305 ? 16.123 -9.381 -9.269 1.00 95.69 305 ALA A C 1
ATOM 2440 O O . ALA A 1 305 ? 17.140 -8.790 -9.622 1.00 95.69 305 ALA A O 1
ATOM 2441 N N . GLU A 1 306 ? 16.145 -10.633 -8.802 1.00 93.44 306 GLU A N 1
ATOM 2442 C CA . GLU A 1 306 ? 17.385 -11.407 -8.585 1.00 93.44 306 GLU A CA 1
ATOM 2443 C C . GLU A 1 306 ? 18.271 -11.474 -9.834 1.00 93.44 306 GLU A C 1
ATOM 2445 O O . GLU A 1 306 ? 19.480 -11.289 -9.772 1.00 93.44 306 GLU A O 1
ATOM 2450 N N . ASP A 1 307 ? 17.636 -11.668 -10.983 1.00 94.56 307 ASP A N 1
ATOM 2451 C CA . ASP A 1 307 ? 18.239 -11.810 -12.306 1.00 94.56 307 ASP A CA 1
ATOM 2452 C C . ASP A 1 307 ? 18.181 -10.506 -13.131 1.00 94.56 307 ASP A C 1
ATOM 2454 O O . ASP A 1 307 ? 18.413 -10.523 -14.340 1.00 94.56 307 ASP A O 1
ATOM 2458 N N . GLY A 1 308 ? 17.807 -9.393 -12.487 1.00 95.12 308 GLY A N 1
ATOM 2459 C CA . GLY A 1 308 ? 17.610 -8.082 -13.102 1.00 95.12 308 GLY A CA 1
ATOM 2460 C C . GLY A 1 308 ? 18.863 -7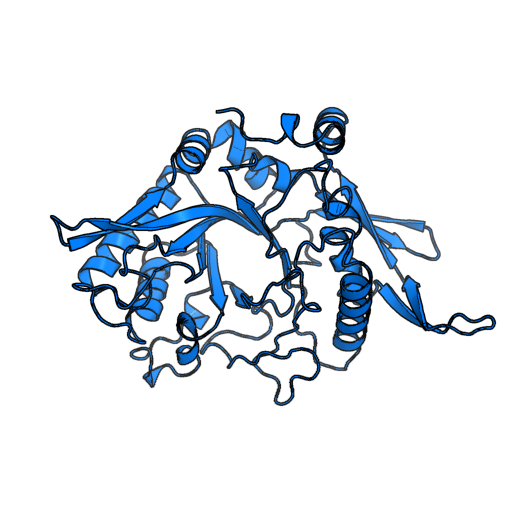.213 -13.118 1.00 95.12 308 GLY A C 1
ATOM 2461 O O . GLY A 1 308 ? 19.951 -7.661 -13.453 1.00 95.12 308 GLY A O 1
ATOM 2462 N N . LEU A 1 309 ? 18.714 -5.935 -12.766 1.00 94.62 309 LEU A N 1
ATOM 2463 C CA . LEU A 1 309 ? 19.805 -4.961 -12.811 1.00 94.62 309 LEU A CA 1
ATOM 2464 C C . LEU A 1 309 ? 20.949 -5.329 -11.866 1.00 94.62 309 LEU A C 1
ATOM 2466 O O . LEU A 1 309 ? 20.743 -5.772 -10.737 1.00 94.62 309 LEU A O 1
ATOM 2470 N N . GLU A 1 310 ? 22.161 -5.044 -12.300 1.00 92.81 310 GLU A N 1
ATOM 2471 C CA . GLU A 1 310 ? 23.378 -5.186 -11.527 1.00 92.81 310 GLU A CA 1
ATOM 2472 C C . GLU A 1 310 ? 24.110 -3.852 -11.411 1.00 92.81 310 GLU A C 1
ATOM 2474 O O . GLU A 1 310 ? 23.913 -2.923 -12.195 1.00 92.81 310 GLU A O 1
ATOM 2479 N N . TRP A 1 311 ? 24.970 -3.758 -10.399 1.00 88.69 311 TRP A N 1
ATOM 2480 C CA . TRP A 1 311 ? 25.840 -2.612 -10.202 1.00 88.69 311 TRP A CA 1
ATOM 2481 C C . TRP A 1 311 ? 27.274 -3.050 -10.458 1.00 88.69 311 TRP A C 1
ATOM 2483 O O . TRP A 1 311 ? 27.798 -3.919 -9.756 1.00 88.69 311 TRP A O 1
ATOM 2493 N N . GLY A 1 312 ? 27.888 -2.473 -11.486 1.00 79.75 312 GLY A N 1
ATOM 2494 C CA . GLY A 1 312 ? 29.199 -2.874 -11.977 1.00 79.75 312 GLY A CA 1
ATOM 2495 C C . GLY A 1 312 ? 30.080 -1.676 -12.305 1.00 79.75 312 GLY A C 1
ATOM 2496 O O . GLY A 1 312 ? 29.626 -0.535 -12.383 1.00 79.75 312 GLY A O 1
ATOM 2497 N N . LYS A 1 313 ? 31.375 -1.930 -12.502 1.00 75.88 313 LYS A N 1
ATOM 2498 C CA . LYS A 1 313 ? 32.296 -0.936 -13.064 1.00 75.88 313 LYS A CA 1
ATOM 2499 C C . LYS A 1 313 ? 32.363 -1.131 -14.565 1.00 75.88 313 LYS A C 1
ATOM 2501 O O . LYS A 1 313 ? 32.584 -2.249 -15.024 1.00 75.88 313 LYS A O 1
ATOM 2506 N N . ASN A 1 314 ? 32.248 -0.037 -15.316 1.00 66.44 314 ASN A N 1
ATOM 2507 C CA . ASN A 1 314 ? 32.444 -0.064 -16.760 1.00 66.44 314 ASN A CA 1
ATOM 2508 C C . ASN A 1 314 ? 33.780 -0.763 -17.081 1.00 66.44 314 ASN A C 1
ATOM 2510 O O . ASN A 1 314 ? 34.801 -0.352 -16.532 1.00 66.44 314 ASN A O 1
ATOM 2514 N N . PRO A 1 315 ? 33.821 -1.770 -17.971 1.00 68.00 315 PRO A N 1
ATOM 2515 C CA . PRO A 1 315 ? 35.057 -2.483 -18.297 1.00 68.00 315 PRO A CA 1
ATOM 2516 C C . PRO A 1 315 ? 36.089 -1.614 -19.034 1.00 68.00 315 PRO A C 1
ATOM 2518 O O . PRO A 1 315 ? 37.202 -2.070 -19.298 1.00 68.00 315 PRO A O 1
ATOM 2521 N N . ARG A 1 316 ? 35.741 -0.373 -19.403 1.00 66.62 316 ARG A N 1
ATOM 2522 C CA . ARG A 1 316 ? 36.621 0.580 -20.085 1.00 66.62 316 ARG A CA 1
ATOM 2523 C C . ARG A 1 316 ? 36.869 1.829 -19.228 1.00 66.62 316 ARG A C 1
ATOM 2525 O O . ARG A 1 316 ? 35.945 2.290 -18.551 1.00 66.62 316 ARG A O 1
ATOM 2532 N N . PRO A 1 317 ? 38.076 2.429 -19.296 1.00 67.81 317 PRO A N 1
ATOM 2533 C CA . PRO A 1 317 ? 38.362 3.710 -18.654 1.00 67.81 317 PRO A CA 1
ATOM 2534 C C . PRO A 1 317 ? 37.294 4.761 -19.019 1.00 67.81 317 PRO A C 1
ATOM 2536 O O . PRO A 1 317 ? 36.917 4.834 -20.190 1.00 67.81 317 PRO A O 1
ATOM 2539 N N . PRO A 1 318 ? 36.787 5.561 -18.060 1.00 74.38 318 PRO A N 1
ATOM 2540 C CA . PRO A 1 318 ? 37.322 5.760 -16.712 1.00 74.38 318 PRO A CA 1
ATOM 2541 C C . PRO A 1 318 ? 36.818 4.776 -15.631 1.00 74.38 318 PRO A C 1
ATOM 2543 O O . PRO A 1 318 ? 36.941 5.081 -14.451 1.00 74.38 318 PRO A O 1
ATOM 2546 N N . PHE A 1 319 ? 36.288 3.598 -15.994 1.00 76.50 319 PHE A N 1
ATOM 2547 C CA . PHE A 1 319 ? 35.811 2.562 -15.054 1.00 76.50 319 PHE A CA 1
ATOM 2548 C C . PHE A 1 319 ? 34.767 3.071 -14.052 1.00 76.50 319 PHE A C 1
ATOM 2550 O O . PHE A 1 319 ? 34.724 2.634 -12.900 1.00 76.50 319 PHE A O 1
ATOM 2557 N N . MET A 1 320 ? 33.934 4.021 -14.490 1.00 76.25 320 MET A N 1
ATOM 2558 C CA . MET A 1 320 ? 32.856 4.549 -13.662 1.00 76.25 320 MET A CA 1
ATOM 2559 C C . MET A 1 320 ? 31.894 3.428 -13.296 1.00 76.25 320 MET A C 1
ATOM 2561 O O . MET A 1 320 ? 31.563 2.578 -14.129 1.00 76.25 320 MET A O 1
ATOM 2565 N N . GLU A 1 321 ? 31.460 3.447 -12.043 1.00 79.44 321 GLU A N 1
ATOM 2566 C CA . GLU A 1 321 ? 30.358 2.613 -11.604 1.00 79.44 321 GLU A CA 1
ATOM 2567 C C . GLU A 1 321 ? 29.087 3.012 -12.343 1.00 79.44 321 GLU A C 1
ATOM 2569 O O . GLU A 1 321 ? 28.794 4.200 -12.499 1.00 79.44 321 GLU A O 1
ATOM 2574 N N . ARG A 1 322 ? 28.354 2.011 -12.816 1.00 80.44 322 ARG A N 1
ATOM 2575 C CA . ARG A 1 322 ? 27.083 2.206 -13.494 1.00 80.44 322 ARG A CA 1
ATOM 2576 C C . ARG A 1 322 ? 26.168 1.012 -13.274 1.00 80.44 322 ARG A C 1
ATOM 2578 O O . ARG A 1 322 ? 26.610 -0.094 -12.966 1.00 80.44 322 ARG A O 1
ATOM 2585 N N . GLU A 1 323 ? 24.895 1.274 -13.506 1.00 84.81 323 GLU A N 1
ATOM 2586 C CA . GLU A 1 323 ? 23.889 0.249 -13.728 1.00 84.81 323 GLU A CA 1
ATOM 2587 C C . GLU A 1 323 ? 24.230 -0.558 -14.990 1.00 84.81 323 GLU A C 1
ATOM 2589 O O . GLU A 1 323 ? 24.564 0.008 -16.038 1.00 84.81 323 GLU A O 1
ATOM 2594 N N . GLU A 1 324 ? 24.145 -1.880 -14.882 1.00 88.31 324 GLU A N 1
ATOM 2595 C CA . GLU A 1 324 ? 24.255 -2.822 -15.993 1.00 88.31 324 GLU A CA 1
ATOM 2596 C C . GLU A 1 324 ? 23.088 -3.814 -15.934 1.00 88.31 324 GLU A C 1
ATOM 2598 O O . GLU A 1 324 ? 22.525 -4.064 -14.870 1.00 88.31 324 GLU A O 1
ATOM 2603 N N . ASN A 1 325 ? 22.696 -4.380 -17.074 1.00 88.25 325 ASN A N 1
ATOM 2604 C CA . ASN A 1 325 ? 21.727 -5.475 -17.061 1.00 88.25 325 ASN A CA 1
ATOM 2605 C C . ASN A 1 325 ? 22.421 -6.738 -16.544 1.00 88.25 325 ASN A C 1
ATOM 2607 O O . ASN A 1 325 ? 23.522 -7.044 -17.007 1.00 88.25 325 ASN A O 1
ATOM 2611 N N . GLY A 1 326 ? 21.771 -7.475 -15.645 1.00 91.88 326 GLY A N 1
ATOM 2612 C CA . GLY A 1 326 ? 22.139 -8.854 -15.342 1.00 91.88 326 GLY A CA 1
ATOM 2613 C C . GLY A 1 326 ? 21.674 -9.804 -16.445 1.00 91.88 326 GLY A C 1
ATOM 2614 O O . GLY A 1 326 ? 21.578 -9.434 -17.625 1.00 91.88 326 GLY A O 1
ATOM 2615 N N . GLU A 1 327 ? 21.349 -11.041 -16.065 1.00 94.94 327 GLU A N 1
ATOM 2616 C CA . GLU A 1 327 ? 20.888 -12.070 -17.009 1.00 94.94 327 GLU A CA 1
ATOM 2617 C C . GLU A 1 327 ? 19.648 -11.608 -17.799 1.00 94.94 327 GLU A C 1
ATOM 2619 O O . GLU A 1 327 ? 19.525 -11.899 -18.993 1.00 94.94 327 GLU A O 1
ATOM 2624 N N . TYR A 1 328 ? 18.776 -10.807 -17.174 1.00 96.12 328 TYR A N 1
ATOM 2625 C CA . TYR A 1 328 ? 17.598 -10.230 -17.810 1.00 96.12 328 TYR A CA 1
ATOM 2626 C C . TYR A 1 328 ? 17.502 -8.718 -17.623 1.00 96.12 328 TYR A C 1
ATOM 2628 O O . TYR A 1 328 ? 17.770 -8.154 -16.565 1.00 96.12 328 TYR A O 1
ATOM 2636 N N . ASN A 1 329 ? 17.014 -8.059 -18.669 1.00 94.50 329 ASN A N 1
ATOM 2637 C CA . ASN A 1 329 ? 16.526 -6.691 -18.602 1.00 94.50 329 ASN A CA 1
ATOM 2638 C C . ASN A 1 329 ? 15.012 -6.688 -18.340 1.00 94.50 329 ASN A C 1
ATOM 2640 O O . ASN A 1 329 ? 14.274 -7.453 -18.965 1.00 94.50 329 ASN A O 1
ATOM 2644 N N . TYR A 1 330 ? 14.553 -5.797 -17.467 1.00 94.81 330 TYR A N 1
ATOM 2645 C CA . TYR A 1 330 ? 13.147 -5.591 -17.134 1.00 94.81 330 TYR A CA 1
ATOM 2646 C C . TYR A 1 330 ? 12.691 -4.244 -17.697 1.00 94.81 330 TYR A C 1
ATOM 2648 O O . TYR A 1 330 ? 13.015 -3.192 -17.151 1.00 94.81 330 TYR A O 1
ATOM 2656 N N . GLY A 1 331 ? 11.948 -4.276 -18.803 1.00 92.50 331 GLY A N 1
ATOM 2657 C CA . GLY A 1 331 ? 11.350 -3.082 -19.406 1.00 92.50 331 GLY A CA 1
ATOM 2658 C C . GLY A 1 331 ? 9.867 -2.974 -19.079 1.00 92.50 331 GLY A C 1
ATOM 2659 O O . GLY A 1 331 ? 9.195 -3.996 -18.978 1.00 92.50 331 GLY A O 1
ATOM 2660 N N . ILE A 1 332 ? 9.343 -1.758 -18.953 1.00 93.56 332 ILE A N 1
ATOM 2661 C CA . ILE A 1 332 ? 7.896 -1.534 -18.848 1.00 93.56 332 ILE A CA 1
ATOM 2662 C C . ILE A 1 332 ? 7.300 -1.455 -20.249 1.00 93.56 332 ILE A C 1
ATOM 2664 O O . ILE A 1 332 ? 7.916 -0.938 -21.181 1.00 93.56 332 ILE A O 1
ATOM 2668 N N . SER A 1 333 ? 6.123 -2.042 -20.407 1.00 87.44 333 SER A N 1
ATOM 2669 C CA . SER A 1 333 ? 5.331 -1.965 -21.625 1.00 87.44 333 SER A CA 1
ATOM 2670 C C . SER A 1 333 ? 3.856 -1.899 -21.256 1.00 87.44 333 SER A C 1
ATOM 2672 O O . SER A 1 333 ? 3.481 -2.174 -20.117 1.00 87.44 333 SER A O 1
ATOM 2674 N N . GLU A 1 334 ? 3.011 -1.561 -22.219 1.00 80.88 334 GLU A N 1
ATOM 2675 C CA . GLU A 1 334 ? 1.574 -1.468 -21.998 1.00 80.88 334 GLU A CA 1
ATOM 2676 C C . GLU A 1 334 ? 0.860 -2.638 -22.683 1.00 80.88 334 GLU A C 1
ATOM 2678 O O . GLU A 1 334 ? 1.131 -2.939 -23.852 1.00 80.88 334 GLU A O 1
ATOM 2683 N N . THR A 1 335 ? -0.046 -3.301 -21.960 1.00 66.81 335 THR A N 1
ATOM 2684 C CA . THR A 1 335 ? -0.765 -4.520 -22.388 1.00 66.81 335 THR A CA 1
ATOM 2685 C C . THR A 1 335 ? -1.953 -4.287 -23.287 1.00 66.81 335 THR A C 1
ATOM 2687 O O . THR A 1 335 ? -2.419 -5.211 -23.953 1.00 66.81 335 THR A O 1
ATOM 2690 N N . VAL A 1 336 ? -2.521 -3.096 -23.222 1.00 59.78 336 VAL A N 1
ATOM 2691 C CA . VAL A 1 336 ? -3.846 -2.833 -23.761 1.00 59.78 336 VAL A CA 1
ATOM 2692 C C . VAL A 1 336 ? -3.771 -2.367 -25.207 1.00 59.78 336 VAL A C 1
ATOM 2694 O O . VAL A 1 336 ? -2.721 -1.969 -25.705 1.00 59.78 336 VAL A O 1
ATOM 2697 N N . THR A 1 337 ? -4.914 -2.483 -25.885 1.00 59.34 337 THR A N 1
ATOM 2698 C CA . THR A 1 337 ? -5.136 -2.054 -27.272 1.00 59.34 337 THR A CA 1
ATOM 2699 C C . THR A 1 337 ? -4.442 -0.726 -27.595 1.00 59.34 337 THR A C 1
ATOM 2701 O O . THR A 1 337 ? -4.290 0.123 -26.713 1.00 59.34 337 THR A O 1
ATOM 2704 N N . ASP A 1 338 ? -4.091 -0.511 -28.870 1.00 62.56 338 ASP A N 1
ATOM 2705 C CA . ASP A 1 338 ? -3.477 0.743 -29.342 1.00 62.56 338 ASP A CA 1
ATOM 2706 C C . ASP A 1 338 ? -4.222 1.998 -28.836 1.00 62.56 338 ASP A C 1
ATOM 2708 O O . ASP A 1 338 ? -3.604 3.041 -28.642 1.00 62.56 338 ASP A O 1
ATOM 2712 N N . GLU A 1 339 ? -5.526 1.890 -28.552 1.00 66.19 339 GLU A N 1
ATOM 2713 C CA . GLU A 1 339 ? -6.340 2.943 -27.947 1.00 66.19 339 GLU A CA 1
ATOM 2714 C C . GLU A 1 339 ? -5.895 3.333 -26.524 1.00 66.19 339 GLU A C 1
ATOM 2716 O O . GLU A 1 339 ? -5.709 4.515 -26.257 1.00 66.19 339 GLU A O 1
ATOM 2721 N N . HIS A 1 340 ? -5.708 2.394 -25.592 1.00 67.44 340 HIS A N 1
ATOM 2722 C CA . HIS A 1 340 ? -5.320 2.736 -24.213 1.00 67.44 340 HIS A CA 1
ATOM 2723 C C . HIS A 1 340 ? -3.870 3.216 -24.114 1.00 67.44 340 HIS A C 1
ATOM 2725 O O . HIS A 1 340 ? -3.601 4.152 -23.363 1.00 67.44 340 HIS A O 1
ATOM 2731 N N . ARG A 1 341 ? -2.972 2.645 -24.925 1.00 68.88 341 ARG A N 1
ATOM 2732 C CA . ARG A 1 341 ? -1.608 3.162 -25.117 1.00 68.88 341 ARG A CA 1
ATOM 2733 C C . ARG A 1 341 ? -1.629 4.610 -25.598 1.00 68.88 341 ARG A C 1
ATOM 2735 O O . ARG A 1 341 ? -0.965 5.478 -25.041 1.00 68.88 341 ARG A O 1
ATOM 2742 N N . GLN A 1 342 ? -2.435 4.902 -26.623 1.00 67.25 342 GLN A N 1
ATOM 2743 C CA . GLN A 1 342 ? -2.611 6.279 -27.081 1.00 67.25 342 GLN A CA 1
ATOM 2744 C C . GLN A 1 342 ? -3.155 7.163 -25.956 1.00 67.25 342 GLN A C 1
ATOM 2746 O O . GLN A 1 342 ? -2.630 8.248 -25.747 1.00 67.25 342 GLN A O 1
ATOM 2751 N N . LYS A 1 343 ? -4.153 6.709 -25.190 1.00 72.12 343 LYS A N 1
ATOM 2752 C CA . LYS A 1 343 ? -4.708 7.476 -24.064 1.00 72.12 343 LYS A CA 1
ATOM 2753 C C . LYS A 1 343 ? -3.666 7.793 -22.987 1.00 72.12 343 LYS A C 1
ATOM 2755 O O . LYS A 1 343 ? -3.663 8.919 -22.499 1.00 72.12 343 LYS A O 1
ATOM 2760 N N . PHE A 1 344 ? -2.785 6.853 -22.644 1.00 76.69 344 PHE A N 1
ATOM 2761 C CA . PHE A 1 344 ? -1.707 7.095 -21.684 1.00 76.69 344 PHE A CA 1
ATOM 2762 C C . PHE A 1 344 ? -0.728 8.168 -22.184 1.00 76.69 344 PHE A C 1
ATOM 2764 O O . PHE A 1 344 ? -0.515 9.162 -21.491 1.00 76.69 344 PHE A O 1
ATOM 2771 N N . HIS A 1 345 ? -0.217 8.030 -23.413 1.00 77.44 345 HIS A N 1
ATOM 2772 C CA . HIS A 1 345 ? 0.761 8.968 -23.986 1.00 77.44 345 HIS A CA 1
ATOM 2773 C C . HIS A 1 345 ? 0.174 10.308 -24.459 1.00 77.44 345 HIS A C 1
ATOM 2775 O O . HIS A 1 345 ? 0.901 11.285 -24.630 1.00 77.44 345 HIS A O 1
ATOM 2781 N N . LEU A 1 346 ? -1.140 10.397 -24.685 1.00 70.31 346 LEU A N 1
ATOM 2782 C CA . LEU A 1 346 ? -1.822 11.667 -24.964 1.00 70.31 346 LEU A CA 1
ATOM 2783 C C . LEU A 1 346 ? -2.051 12.505 -23.686 1.00 70.31 346 LEU A C 1
ATOM 2785 O O . LEU A 1 346 ? -2.569 13.625 -23.768 1.00 70.31 346 LEU A O 1
ATOM 2789 N N . GLY A 1 347 ? -1.638 11.979 -22.529 1.00 59.56 347 GLY A N 1
ATOM 2790 C CA . GLY A 1 347 ? -1.581 12.650 -21.236 1.00 59.56 347 GLY A CA 1
ATOM 2791 C C . GLY A 1 347 ? -2.902 12.698 -20.468 1.00 59.56 347 GLY A C 1
ATOM 2792 O O . GLY A 1 347 ? -3.908 12.111 -20.872 1.00 59.56 347 GLY A O 1
ATOM 2793 N N . TYR A 1 348 ? -2.887 13.448 -19.355 1.00 60.44 348 TYR A N 1
ATOM 2794 C CA . TYR A 1 348 ? -3.924 13.526 -18.304 1.00 60.44 348 TYR A CA 1
ATOM 2795 C C . TYR A 1 348 ? -5.369 13.351 -18.783 1.00 60.44 348 TYR A C 1
ATOM 2797 O O . TYR A 1 348 ? -6.148 12.632 -18.174 1.00 60.44 348 TYR A O 1
ATOM 2805 N N . ARG A 1 349 ? -5.748 13.984 -19.896 1.00 64.50 349 ARG A N 1
ATOM 2806 C CA . ARG A 1 349 ? -7.145 14.119 -20.333 1.00 64.50 349 ARG A CA 1
ATOM 2807 C C . ARG A 1 349 ? -7.890 12.810 -20.596 1.00 64.50 349 ARG A C 1
ATOM 2809 O O . ARG A 1 349 ? -9.113 12.844 -20.564 1.00 64.50 349 ARG A O 1
ATOM 2816 N N . TYR A 1 350 ? -7.202 11.709 -20.891 1.00 68.56 350 TYR A N 1
ATOM 2817 C CA . TYR A 1 350 ? -7.873 10.484 -21.338 1.00 68.56 350 TYR A CA 1
ATOM 2818 C C . TYR A 1 350 ? -8.048 9.412 -20.266 1.00 68.56 350 TYR A C 1
ATOM 2820 O O . TYR A 1 350 ? -8.958 8.596 -20.382 1.00 68.56 350 TYR A O 1
ATOM 2828 N N . LEU A 1 351 ? -7.178 9.396 -19.257 1.00 81.12 351 LEU A N 1
ATOM 2829 C CA . LEU A 1 351 ? -7.293 8.503 -18.100 1.00 81.12 351 LEU A CA 1
ATOM 2830 C C . LEU A 1 351 ? -7.695 9.258 -16.830 1.00 81.12 351 LEU A C 1
ATOM 2832 O O . LEU A 1 351 ? -7.899 8.632 -15.791 1.00 81.12 351 LEU A O 1
ATOM 2836 N N . ALA A 1 352 ? -7.821 10.586 -16.898 1.00 82.38 352 ALA A N 1
ATOM 2837 C CA . ALA A 1 352 ? -8.422 11.373 -15.835 1.00 82.38 352 ALA A CA 1
ATOM 2838 C C . ALA A 1 352 ? -9.875 10.967 -15.593 1.00 82.38 352 ALA A C 1
ATOM 2840 O O . ALA A 1 352 ? -10.553 10.421 -16.471 1.00 82.38 352 ALA A O 1
ATOM 2841 N N . LYS A 1 353 ? -10.357 11.277 -14.390 1.00 83.69 353 LYS A N 1
ATOM 2842 C CA . LYS A 1 353 ? -11.769 11.109 -14.059 1.00 83.69 353 LYS A CA 1
ATOM 2843 C C . LYS A 1 353 ? -12.678 11.779 -15.094 1.00 83.69 353 LYS A C 1
ATOM 2845 O O . LYS A 1 353 ? -12.393 12.880 -15.570 1.00 83.69 353 LYS A O 1
ATOM 2850 N N . ASP A 1 354 ? -13.775 11.110 -15.415 1.00 81.50 354 ASP A N 1
ATOM 2851 C CA . ASP A 1 354 ? -14.744 11.507 -16.439 1.00 81.50 354 ASP A CA 1
ATOM 2852 C C . ASP A 1 354 ? -16.173 11.659 -15.887 1.00 81.50 354 ASP A C 1
ATOM 2854 O O . ASP A 1 354 ? -17.144 11.573 -16.641 1.00 81.50 354 ASP A O 1
ATOM 2858 N N . TRP A 1 355 ? -16.295 11.924 -14.582 1.00 88.62 355 TRP A N 1
ATOM 2859 C CA . TRP A 1 355 ? -17.556 12.058 -13.845 1.00 88.62 355 TRP A CA 1
ATOM 2860 C C . TRP A 1 355 ? -17.672 13.340 -13.021 1.00 88.62 355 TRP A C 1
ATOM 2862 O O . TRP A 1 355 ? -16.626 13.927 -12.644 1.00 88.62 355 TRP A O 1
#